Protein AF-A0A960SFZ8-F1 (afdb_monomer)

Sequence (238 aa):
MLISPHLILTLVLLGPGILAGYIFLKKIQQNRVRLTEPLEGGTAIRLPGHSLLEKIEKTHEEVADKILFLIFPTLIHALVFYAFFEERTGNEWTFVFLFGIETGIIALVGFRLWRLLKEIEVFRLGFRGEVFVSQILQPLTLMGYRVFHDLEFGSSKIDHVLMNDSGIFCLETETPEKPKGYRSKSLSEVIYDGSSLQYPWGKDTAPLKHLQRNASALAKYLREQIGESIPIYPILLL

Solvent-accessible surface area (backbone atoms only — not comparable to full-atom values): 13643 Å² total; per-residue (Å²): 133,82,79,54,68,68,58,56,51,49,51,66,50,46,50,59,53,52,49,51,50,49,53,51,51,49,52,54,50,49,69,68,55,62,73,76,62,97,57,86,86,55,88,72,83,50,49,56,29,44,72,36,49,55,50,40,53,53,48,51,51,53,47,50,54,52,54,54,61,51,52,56,58,55,42,54,47,53,51,51,52,50,56,40,66,75,66,68,78,65,61,68,66,60,52,54,50,53,52,51,51,50,52,51,50,51,51,55,51,50,54,50,48,55,50,51,56,51,51,41,52,54,35,51,48,41,27,53,41,35,40,52,50,50,60,69,50,51,67,44,47,82,74,61,34,48,78,42,28,48,44,71,53,96,95,47,70,40,51,31,38,40,36,44,99,92,40,35,34,37,35,39,69,50,60,83,80,77,62,91,86,72,80,72,87,63,81,82,67,68,48,73,78,89,75,38,41,37,44,94,88,46,76,47,46,62,69,63,54,49,41,53,50,46,36,52,50,50,40,51,51,48,25,74,75,71,73,48,89,63,68,65,46,67,42,83,42,116

Foldseek 3Di:
DPDPPVVVLCCLQVVLVVVLVVVVVVVVVVVVPPPPDPDPDDDPQDDQLNVLVVLLVVLVVVLVVLVSVLSNVVSVLVVVVVVCVVVVPDDPVVNVVSVVVNVVVCVVSVVVSVVSVVSSVVSVLQSVQRNVVVVVCVVVVVVAWDKGAQDDDDPDTAGIWIDDPVFIEGEHGDRDDDPPPDDDPDPFDWDDPVQWTDTPVGIDRVQVVSQVVRQVVVQVRCCVVPVDGTDYHGDYHD

Structure (mmCIF, N/CA/C/O backbone):
data_AF-A0A960SFZ8-F1
#
_entry.id   AF-A0A960SFZ8-F1
#
loop_
_atom_site.group_PDB
_atom_site.id
_atom_site.type_symbol
_atom_site.label_atom_id
_atom_site.label_alt_id
_atom_site.label_comp_id
_atom_site.label_asym_id
_atom_site.label_entity_id
_atom_site.label_seq_id
_atom_site.pdbx_PDB_ins_code
_atom_site.Cartn_x
_atom_site.Cartn_y
_atom_site.Cartn_z
_atom_site.occupancy
_atom_site.B_iso_or_equiv
_atom_site.auth_seq_id
_atom_site.auth_comp_id
_atom_site.auth_asym_id
_atom_site.auth_atom_id
_atom_site.pdbx_PDB_model_num
ATOM 1 N N . MET A 1 1 ? 5.814 -12.615 -56.214 1.00 47.66 1 MET A N 1
ATOM 2 C CA . MET A 1 1 ? 6.336 -11.289 -55.820 1.00 47.66 1 MET A CA 1
ATOM 3 C C . MET A 1 1 ? 6.869 -11.405 -54.407 1.00 47.66 1 MET A C 1
ATOM 5 O O . MET A 1 1 ? 6.084 -11.684 -53.512 1.00 47.66 1 MET A O 1
ATOM 9 N N . LEU A 1 2 ? 8.182 -11.277 -54.219 1.00 57.16 2 LEU A N 1
ATOM 10 C CA . LEU A 1 2 ? 8.767 -11.142 -52.883 1.00 57.16 2 LEU A CA 1
ATOM 11 C C . LEU A 1 2 ? 8.387 -9.755 -52.354 1.00 57.16 2 LEU A C 1
ATOM 13 O O . LEU A 1 2 ? 8.562 -8.762 -53.060 1.00 57.16 2 LEU A O 1
ATOM 17 N N . ILE A 1 3 ? 7.792 -9.699 -51.164 1.00 60.88 3 ILE A N 1
ATOM 18 C CA . ILE A 1 3 ? 7.452 -8.435 -50.506 1.00 60.88 3 ILE A CA 1
ATOM 19 C C . ILE A 1 3 ? 8.766 -7.681 -50.272 1.00 60.88 3 ILE A C 1
ATOM 21 O O . ILE A 1 3 ? 9.725 -8.270 -49.777 1.00 60.88 3 ILE A O 1
ATOM 25 N N . SER A 1 4 ? 8.817 -6.402 -50.657 1.00 65.12 4 SER A N 1
ATOM 26 C CA . SER A 1 4 ? 10.009 -5.573 -50.457 1.00 65.12 4 SER A CA 1
ATOM 27 C C . SER A 1 4 ? 10.388 -5.562 -48.966 1.00 65.12 4 SER A C 1
ATOM 29 O O . SER A 1 4 ? 9.514 -5.277 -48.139 1.00 65.12 4 SER A O 1
ATOM 31 N N . PRO A 1 5 ? 11.653 -5.845 -48.606 1.00 60.56 5 PRO A N 1
ATOM 32 C CA . PRO A 1 5 ? 12.147 -5.784 -47.228 1.00 60.56 5 PRO A CA 1
ATOM 33 C C . PRO A 1 5 ? 11.803 -4.460 -46.535 1.00 60.56 5 PRO A C 1
ATOM 35 O O . PRO A 1 5 ? 11.368 -4.449 -45.384 1.00 60.56 5 PRO A O 1
ATOM 38 N N . HIS A 1 6 ? 11.855 -3.355 -47.284 1.00 56.62 6 HIS A N 1
ATOM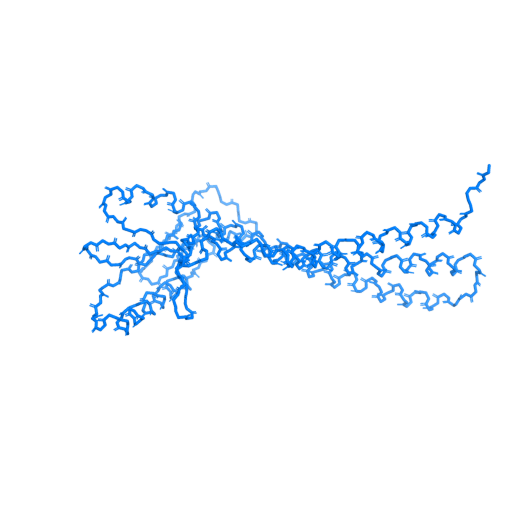 39 C CA . HIS A 1 6 ? 11.469 -2.030 -46.809 1.00 56.62 6 HIS A CA 1
ATOM 40 C C . HIS A 1 6 ? 9.981 -1.945 -46.442 1.00 56.62 6 HIS A C 1
ATOM 42 O O . HIS A 1 6 ? 9.632 -1.295 -45.463 1.00 56.62 6 HIS A O 1
ATOM 48 N N . LEU A 1 7 ? 9.088 -2.630 -47.165 1.00 60.84 7 LEU A N 1
ATOM 49 C CA . LEU A 1 7 ? 7.652 -2.648 -46.861 1.00 60.84 7 LEU A CA 1
ATOM 50 C C . LEU A 1 7 ? 7.365 -3.407 -45.554 1.00 60.84 7 LEU A C 1
ATOM 52 O O . LEU A 1 7 ? 6.557 -2.955 -44.746 1.00 60.84 7 LEU A O 1
ATOM 56 N N . ILE A 1 8 ? 8.062 -4.528 -45.332 1.00 62.50 8 ILE A N 1
ATOM 57 C CA . ILE A 1 8 ? 7.975 -5.321 -44.095 1.00 62.50 8 ILE A CA 1
ATOM 58 C C . ILE A 1 8 ? 8.485 -4.490 -42.916 1.00 62.50 8 ILE A C 1
ATOM 60 O O . ILE A 1 8 ? 7.809 -4.390 -41.895 1.00 62.50 8 ILE A O 1
ATOM 64 N N . LEU A 1 9 ? 9.631 -3.830 -43.084 1.00 57.31 9 LEU A N 1
ATOM 65 C CA . LEU A 1 9 ? 10.220 -2.964 -42.069 1.00 57.31 9 LEU A CA 1
ATOM 66 C C . LEU A 1 9 ? 9.295 -1.787 -41.719 1.00 57.31 9 LEU A C 1
ATOM 68 O O . LEU A 1 9 ? 9.047 -1.514 -40.550 1.00 57.31 9 LEU A O 1
ATOM 72 N N . THR A 1 10 ? 8.703 -1.141 -42.725 1.00 58.28 10 THR A N 1
ATOM 73 C CA . THR A 1 10 ? 7.783 -0.010 -42.526 1.00 58.28 10 THR A CA 1
ATOM 74 C C . THR A 1 10 ? 6.516 -0.434 -41.768 1.00 58.28 10 THR A C 1
ATOM 76 O O . THR A 1 10 ? 6.072 0.275 -40.866 1.00 58.28 10 THR A O 1
ATOM 79 N N . LEU A 1 11 ? 5.959 -1.614 -42.068 1.00 59.72 11 LEU A N 1
ATOM 80 C CA . LEU A 1 11 ? 4.813 -2.191 -41.349 1.00 59.72 11 LEU A CA 1
ATOM 81 C C . LEU A 1 11 ? 5.146 -2.544 -39.891 1.00 59.72 11 LEU A C 1
ATOM 83 O O . LEU A 1 11 ? 4.338 -2.278 -39.000 1.00 59.72 11 LEU A O 1
ATOM 87 N N . VAL A 1 12 ? 6.338 -3.095 -39.642 1.00 61.88 12 VAL A N 1
ATOM 88 C CA . VAL A 1 12 ? 6.819 -3.447 -38.295 1.00 61.88 12 VAL A CA 1
ATOM 89 C C . VAL A 1 12 ? 7.050 -2.202 -37.432 1.00 61.88 12 VAL A C 1
ATOM 91 O O . VAL A 1 12 ? 6.807 -2.247 -36.230 1.00 61.88 12 VAL A O 1
ATOM 94 N N . LEU A 1 13 ? 7.455 -1.079 -38.031 1.00 59.03 13 LEU A N 1
ATOM 95 C CA . LEU A 1 13 ? 7.752 0.167 -37.315 1.00 59.03 13 LEU A CA 1
ATOM 96 C C . LEU A 1 13 ? 6.524 1.058 -37.103 1.00 59.03 13 LEU A C 1
ATOM 98 O O . LEU A 1 13 ? 6.365 1.648 -36.035 1.00 59.03 13 LEU A O 1
ATOM 102 N N . LEU A 1 14 ? 5.635 1.150 -38.097 1.00 59.84 14 LEU A N 1
ATOM 103 C CA . LEU A 1 14 ? 4.428 1.976 -38.005 1.00 59.84 14 LEU A CA 1
ATOM 104 C C . LEU A 1 14 ? 3.318 1.305 -37.195 1.00 59.8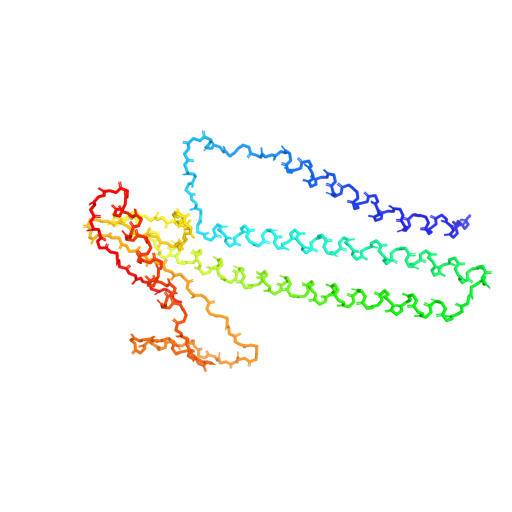4 14 LEU A C 1
ATOM 106 O O . LEU A 1 14 ? 2.589 1.997 -36.488 1.00 59.84 14 LEU A O 1
ATOM 110 N N . GLY A 1 15 ? 3.188 -0.023 -37.261 1.00 66.44 15 GLY A N 1
ATOM 111 C CA . GLY A 1 15 ? 2.113 -0.761 -36.592 1.00 66.44 15 GLY A CA 1
ATOM 112 C C . GLY A 1 15 ? 2.026 -0.483 -35.084 1.00 66.44 15 GLY A C 1
ATOM 113 O O . GLY A 1 15 ? 0.967 -0.068 -34.606 1.00 66.44 15 GLY A O 1
ATOM 114 N N . PRO A 1 16 ? 3.125 -0.624 -34.324 1.00 67.94 16 PRO A N 1
ATOM 115 C CA . PRO A 1 16 ? 3.108 -0.359 -32.890 1.00 67.94 16 PRO A CA 1
ATOM 116 C C . PRO A 1 16 ? 2.967 1.129 -32.556 1.00 67.94 16 PRO A C 1
ATOM 118 O O . PRO A 1 16 ? 2.331 1.452 -31.560 1.00 67.94 16 PRO A O 1
ATOM 121 N N . GLY A 1 17 ? 3.493 2.039 -33.387 1.00 62.50 17 GLY A N 1
ATOM 122 C CA . GLY A 1 17 ? 3.315 3.485 -33.212 1.00 62.50 17 GLY A CA 1
ATOM 123 C C . GLY A 1 17 ? 1.862 3.933 -33.412 1.00 62.50 17 GLY A C 1
ATOM 124 O O . GLY A 1 17 ? 1.344 4.734 -32.635 1.00 62.50 17 GLY A O 1
ATOM 125 N N . ILE A 1 18 ? 1.171 3.359 -34.400 1.00 68.88 18 ILE A N 1
ATOM 126 C CA . ILE A 1 18 ? -0.262 3.578 -34.641 1.00 68.88 18 ILE A CA 1
ATOM 127 C C . ILE A 1 18 ? -1.091 2.977 -33.502 1.00 68.88 18 ILE A C 1
ATOM 129 O O . ILE A 1 18 ? -2.019 3.622 -33.016 1.00 68.88 18 ILE A O 1
ATOM 133 N N . LEU A 1 19 ? -0.742 1.775 -33.031 1.00 73.12 19 LEU A N 1
ATOM 134 C CA . LEU A 1 19 ? -1.417 1.134 -31.902 1.00 73.12 19 LEU A CA 1
ATOM 135 C C . LEU A 1 19 ? -1.226 1.931 -30.603 1.00 73.12 19 LEU A C 1
ATOM 137 O O . LEU A 1 19 ? -2.191 2.169 -29.882 1.00 73.12 19 LEU A O 1
ATOM 141 N N . ALA A 1 20 ? -0.005 2.394 -30.338 1.00 68.88 20 ALA A N 1
ATOM 142 C CA . ALA A 1 20 ? 0.327 3.271 -29.224 1.00 68.88 20 ALA A CA 1
ATOM 143 C C . ALA A 1 20 ? -0.472 4.579 -29.273 1.00 68.88 20 ALA A C 1
ATOM 145 O O . ALA A 1 20 ? -1.092 4.962 -28.282 1.00 68.88 20 ALA A O 1
ATOM 146 N N . GLY A 1 21 ? -0.511 5.226 -30.442 1.00 73.00 21 GLY A N 1
ATOM 147 C CA . GLY A 1 21 ? -1.316 6.422 -30.676 1.00 73.00 21 GLY A CA 1
ATOM 148 C C . GLY A 1 21 ? -2.809 6.168 -30.458 1.00 73.00 21 GLY A C 1
ATOM 149 O O . GLY A 1 21 ? -3.472 6.954 -29.788 1.00 73.00 21 GLY A O 1
ATOM 150 N N . TYR A 1 22 ? -3.337 5.043 -30.941 1.00 77.81 22 TYR A N 1
ATOM 151 C CA . TYR A 1 22 ? -4.732 4.651 -30.736 1.00 77.81 22 TYR A CA 1
ATOM 152 C C . TYR A 1 22 ? -5.065 4.412 -29.256 1.00 77.81 22 TYR A C 1
ATOM 154 O O . TYR A 1 22 ? -6.072 4.928 -28.770 1.00 77.81 22 TYR A O 1
ATOM 162 N N . ILE A 1 23 ? -4.215 3.685 -28.521 1.00 79.06 23 ILE A N 1
ATOM 163 C CA . ILE A 1 23 ? -4.385 3.444 -27.078 1.00 79.06 23 ILE A CA 1
ATOM 164 C C . ILE A 1 23 ? -4.334 4.769 -26.310 1.00 79.06 23 ILE A C 1
ATOM 166 O O . ILE A 1 23 ? -5.190 5.021 -25.463 1.00 79.06 23 ILE A O 1
ATOM 170 N N . PHE A 1 24 ? -3.385 5.647 -26.636 1.00 75.94 24 PHE A N 1
ATOM 171 C CA . PHE A 1 24 ? -3.265 6.963 -26.013 1.00 75.94 24 PHE A CA 1
ATOM 172 C C . PHE A 1 24 ? -4.500 7.842 -26.270 1.00 75.94 24 PHE A C 1
ATOM 174 O O . PHE A 1 24 ? -5.041 8.445 -25.343 1.00 75.94 24 PHE A O 1
ATOM 181 N N . LEU A 1 25 ? -5.009 7.862 -27.506 1.00 77.25 25 LEU A N 1
ATOM 182 C CA . LEU A 1 25 ? -6.246 8.568 -27.853 1.00 77.25 25 LEU A CA 1
ATOM 183 C C . LEU A 1 25 ? -7.461 7.988 -27.116 1.00 77.25 25 LEU A C 1
ATOM 185 O O . LEU A 1 25 ? -8.282 8.753 -26.610 1.00 77.25 25 LEU A O 1
ATOM 189 N N . LYS A 1 26 ? -7.557 6.658 -26.989 1.00 77.12 26 LYS A N 1
ATOM 190 C CA . LYS A 1 26 ? -8.587 5.980 -26.183 1.00 77.12 26 LYS A CA 1
ATOM 191 C C . LYS A 1 26 ? -8.496 6.353 -24.704 1.00 77.12 26 LYS A C 1
ATOM 193 O O . LYS A 1 26 ? -9.535 6.639 -24.119 1.00 77.12 26 LYS A O 1
ATOM 198 N N . LYS A 1 27 ? -7.290 6.422 -24.127 1.00 74.31 27 LYS A N 1
ATOM 199 C CA . LYS A 1 27 ? -7.055 6.860 -22.737 1.00 74.31 27 LYS A CA 1
ATOM 200 C C . LYS A 1 27 ? -7.516 8.305 -22.527 1.00 74.31 27 LYS A C 1
ATOM 202 O O . LYS A 1 27 ? -8.260 8.585 -21.594 1.00 74.31 27 LYS A O 1
ATOM 207 N N . ILE A 1 28 ? -7.167 9.217 -23.441 1.00 73.06 28 ILE A N 1
ATOM 208 C CA . ILE A 1 28 ? -7.664 10.607 -23.414 1.00 73.06 28 ILE A CA 1
ATOM 209 C C . ILE A 1 28 ? -9.191 10.645 -23.512 1.00 73.06 28 ILE A C 1
ATOM 211 O O . ILE A 1 28 ? -9.837 11.410 -22.799 1.00 73.06 28 ILE A O 1
ATOM 215 N N . GLN A 1 29 ? -9.775 9.841 -24.399 1.00 69.25 29 GLN A N 1
ATOM 216 C CA . GLN A 1 29 ? -11.219 9.802 -24.594 1.00 69.25 29 GLN A CA 1
ATOM 217 C C . GLN A 1 29 ? -11.943 9.255 -23.357 1.00 69.25 29 GLN A C 1
ATOM 219 O O . GLN A 1 29 ? -12.935 9.845 -22.944 1.00 69.25 29 GLN A O 1
ATOM 224 N N . GLN A 1 30 ? -11.434 8.191 -22.734 1.00 65.88 30 GLN A N 1
ATOM 225 C CA . GLN A 1 30 ? -11.974 7.636 -21.490 1.00 65.88 30 GLN A CA 1
ATOM 226 C C . GLN A 1 30 ? -11.859 8.629 -20.331 1.00 65.88 30 GLN A C 1
ATOM 228 O O . GLN A 1 30 ? -12.837 8.839 -19.630 1.00 65.88 30 GLN A O 1
ATOM 233 N N . ASN A 1 31 ? -10.739 9.345 -20.204 1.00 62.47 31 ASN A N 1
ATOM 234 C CA . ASN A 1 31 ? -10.594 10.391 -19.186 1.00 62.47 31 ASN A CA 1
ATOM 235 C C . ASN A 1 31 ? -11.533 11.591 -19.406 1.00 62.47 31 ASN A C 1
ATOM 237 O O . ASN A 1 31 ? -11.856 12.303 -18.455 1.00 62.47 31 ASN A O 1
ATOM 241 N N . ARG A 1 32 ? -11.969 11.840 -20.651 1.00 57.03 32 ARG A N 1
ATOM 242 C CA . ARG A 1 32 ? -12.979 12.864 -20.980 1.00 57.03 32 ARG A CA 1
ATOM 243 C C . ARG A 1 32 ? -14.404 12.384 -20.735 1.00 57.03 32 ARG A C 1
ATOM 245 O O . ARG A 1 32 ? -15.247 13.189 -20.355 1.00 57.03 32 ARG A O 1
ATOM 252 N N . VAL A 1 33 ? -14.665 11.092 -20.918 1.00 54.91 33 VAL A N 1
ATOM 253 C CA . VAL A 1 33 ? -15.892 10.439 -20.458 1.00 54.91 33 VAL A CA 1
ATOM 254 C C . VAL A 1 33 ? -15.698 10.107 -18.981 1.00 54.91 33 VAL A C 1
ATOM 256 O O . VAL A 1 33 ? -15.605 8.947 -18.594 1.00 54.91 33 VAL A O 1
ATOM 259 N N . ARG A 1 34 ? -15.622 11.140 -18.131 1.00 52.59 34 ARG A N 1
ATOM 260 C CA . ARG A 1 34 ? -15.939 10.936 -16.718 1.00 52.59 34 ARG A CA 1
ATOM 261 C C . ARG A 1 34 ? -17.358 10.395 -16.709 1.00 52.59 34 ARG A C 1
ATOM 263 O O . ARG A 1 34 ? -18.288 11.127 -17.040 1.00 52.59 34 ARG A O 1
ATOM 270 N N . LEU A 1 35 ? -17.505 9.101 -16.442 1.00 54.66 35 LEU A N 1
ATOM 271 C CA . LEU A 1 35 ? -18.799 8.535 -16.103 1.00 54.66 35 LEU A CA 1
ATOM 272 C C . LEU A 1 35 ? -19.303 9.406 -14.954 1.00 54.66 35 LEU A C 1
ATOM 274 O O . LEU A 1 35 ? -18.655 9.468 -13.914 1.00 54.66 35 LEU A O 1
ATOM 278 N N . THR A 1 36 ? -20.366 10.172 -15.189 1.00 50.75 36 THR A N 1
ATOM 279 C CA . THR A 1 36 ? -21.042 10.907 -14.123 1.00 50.75 36 THR A CA 1
ATOM 280 C C . THR A 1 36 ? -21.445 9.856 -13.111 1.00 50.75 36 THR A C 1
ATOM 282 O O . THR A 1 36 ? -22.231 8.960 -13.446 1.00 50.75 36 THR A O 1
ATOM 285 N N . GLU A 1 37 ? -20.826 9.882 -11.932 1.00 56.00 37 GLU A N 1
ATOM 286 C CA . GLU A 1 37 ? -21.182 8.938 -10.887 1.00 56.00 37 GLU A CA 1
ATOM 287 C C . GLU A 1 37 ? -22.688 9.079 -10.635 1.00 56.00 37 GLU A C 1
ATOM 289 O O . GLU A 1 37 ? -23.179 10.206 -10.559 1.00 56.00 37 GLU A O 1
ATOM 294 N N . PRO A 1 38 ? -23.455 7.979 -10.529 1.00 57.19 38 PRO A N 1
ATOM 295 C CA . PRO A 1 38 ? -24.918 8.045 -10.465 1.00 57.19 38 PRO A CA 1
ATOM 296 C C . PRO A 1 38 ? -25.477 8.890 -9.306 1.00 57.19 38 PRO A C 1
ATOM 298 O O . PRO A 1 38 ? -26.676 9.152 -9.264 1.00 57.19 38 PRO A O 1
ATOM 301 N N . LEU A 1 39 ? -24.625 9.289 -8.356 1.00 56.59 39 LEU A N 1
ATOM 302 C CA . LEU A 1 39 ? -24.947 10.046 -7.154 1.00 56.59 39 LEU A CA 1
ATOM 303 C C . LEU A 1 39 ? -24.134 11.351 -7.093 1.00 56.59 39 LEU A C 1
ATOM 305 O O . LEU A 1 39 ? -23.402 11.600 -6.139 1.00 56.59 39 LEU A O 1
ATOM 309 N N . GLU A 1 40 ? -24.275 12.213 -8.100 1.00 44.72 40 GLU A N 1
ATOM 310 C CA . GLU A 1 40 ? -23.826 13.609 -8.019 1.00 44.72 40 GLU A CA 1
ATOM 311 C C . GLU A 1 40 ? -24.669 14.365 -6.970 1.00 44.72 40 GLU A C 1
ATOM 313 O O . GLU A 1 40 ? -25.691 14.972 -7.278 1.00 44.72 40 GLU A O 1
ATOM 318 N N . GLY A 1 41 ? -24.279 14.284 -5.694 1.00 48.47 41 GLY A N 1
ATOM 319 C CA . GLY A 1 41 ? -24.925 15.046 -4.617 1.00 48.47 41 GLY A CA 1
ATOM 320 C C . GLY A 1 41 ? -24.768 14.486 -3.202 1.00 48.47 41 GLY A C 1
ATOM 321 O O . GLY A 1 41 ? -25.021 15.209 -2.242 1.00 48.47 41 GLY A O 1
ATOM 322 N N . GLY A 1 42 ? -24.322 13.238 -3.051 1.00 50.12 42 GLY A N 1
ATOM 323 C CA . GLY A 1 42 ? -23.952 12.651 -1.760 1.00 50.12 42 GLY A CA 1
ATOM 324 C C . GLY A 1 42 ? -22.536 12.092 -1.821 1.00 50.12 42 GLY A C 1
ATOM 325 O O . GLY A 1 42 ? -22.097 11.655 -2.880 1.00 50.12 42 GLY A O 1
ATOM 326 N N . THR A 1 43 ? -21.808 12.094 -0.703 1.00 56.28 43 THR A N 1
ATOM 327 C CA . THR A 1 43 ? -20.575 11.309 -0.584 1.00 56.28 43 THR A CA 1
ATOM 328 C C . THR A 1 43 ? -20.926 9.848 -0.849 1.00 56.28 43 THR A C 1
ATOM 330 O O . THR A 1 43 ? -21.582 9.209 -0.025 1.00 56.28 43 THR A O 1
ATOM 333 N N . ALA A 1 44 ? -20.554 9.335 -2.025 1.00 58.03 44 ALA A N 1
ATOM 334 C CA . ALA A 1 44 ? -20.743 7.933 -2.356 1.00 58.03 44 ALA A CA 1
ATOM 335 C C . ALA A 1 44 ? -20.136 7.085 -1.230 1.00 58.03 44 ALA A C 1
ATOM 337 O O . ALA A 1 44 ? -19.009 7.332 -0.790 1.00 58.03 44 ALA A O 1
ATOM 338 N N . ILE A 1 45 ? -20.908 6.125 -0.718 1.00 67.94 45 ILE A N 1
ATOM 339 C CA . ILE A 1 45 ? -20.413 5.197 0.298 1.00 67.94 45 ILE A CA 1
ATOM 340 C C . ILE A 1 45 ? -19.261 4.434 -0.345 1.00 67.94 45 ILE A C 1
ATOM 342 O O . ILE A 1 45 ? -19.467 3.687 -1.304 1.00 67.94 45 ILE A O 1
ATOM 346 N N . ARG A 1 46 ? -18.047 4.650 0.162 1.00 84.19 46 ARG A N 1
ATOM 347 C CA . ARG A 1 46 ? -16.871 3.965 -0.356 1.00 84.19 46 ARG A CA 1
ATOM 348 C C . ARG A 1 46 ? -16.945 2.483 -0.046 1.00 84.19 46 ARG A C 1
ATOM 350 O O . ARG A 1 46 ? -17.384 2.058 1.024 1.00 84.19 46 ARG A O 1
ATOM 357 N N . LEU A 1 47 ? -16.506 1.702 -1.020 1.00 89.25 47 LEU A N 1
ATOM 358 C CA . LEU A 1 47 ? -16.360 0.265 -0.876 1.00 89.25 47 LEU A CA 1
ATOM 359 C C . LEU A 1 47 ? -15.129 -0.055 -0.010 1.00 89.25 47 LEU A C 1
ATOM 361 O O . LEU A 1 47 ? -14.177 0.728 0.028 1.00 89.25 47 LEU A O 1
ATOM 365 N N . PRO A 1 48 ? -15.110 -1.212 0.669 1.00 92.38 48 PRO A N 1
ATOM 366 C CA . PRO A 1 48 ? -13.903 -1.693 1.336 1.00 92.38 48 PRO A CA 1
ATOM 367 C C . PRO A 1 48 ? -12.749 -1.822 0.336 1.00 92.38 48 PRO A C 1
ATOM 369 O O . PRO A 1 48 ? -12.939 -2.322 -0.776 1.00 92.38 48 PRO A O 1
ATOM 372 N N . GLY A 1 49 ? -11.557 -1.353 0.712 1.00 91.81 49 GLY A N 1
ATOM 373 C CA . GLY A 1 49 ? -10.392 -1.373 -0.165 1.00 91.81 49 GLY A CA 1
ATOM 374 C C . GLY A 1 49 ? -10.419 -0.368 -1.315 1.00 91.81 49 GLY A C 1
ATOM 375 O O . GLY A 1 49 ? -9.570 -0.485 -2.196 1.00 91.81 49 GLY A O 1
ATOM 376 N N . HIS A 1 50 ? -11.343 0.603 -1.351 1.00 91.50 50 HIS A N 1
ATOM 377 C CA . HIS A 1 50 ? -11.458 1.555 -2.466 1.00 91.50 50 HIS A CA 1
ATOM 378 C C . HIS A 1 50 ? -10.134 2.281 -2.761 1.00 91.50 50 HIS A C 1
ATOM 380 O O . HIS A 1 50 ? -9.636 2.225 -3.883 1.00 91.50 50 HIS A O 1
ATOM 386 N N . SER A 1 51 ? -9.488 2.863 -1.750 1.00 91.62 51 SER A N 1
ATOM 387 C CA . SER A 1 51 ? -8.173 3.502 -1.913 1.00 91.62 51 SER A CA 1
ATOM 388 C C . SER A 1 51 ? -7.051 2.552 -2.370 1.00 91.62 51 SER A C 1
ATOM 390 O O . SER A 1 51 ? -6.116 2.978 -3.053 1.00 91.62 51 SER A O 1
ATOM 392 N N . LEU A 1 52 ? -7.100 1.261 -2.019 1.00 94.00 52 LEU A N 1
ATOM 393 C CA . LEU A 1 52 ? -6.149 0.264 -2.528 1.00 94.00 52 LEU A CA 1
ATOM 394 C C . LEU A 1 52 ? -6.447 -0.110 -3.980 1.00 94.00 52 LEU A C 1
ATOM 396 O O . LEU A 1 52 ? -5.510 -0.304 -4.755 1.00 94.00 52 LEU A O 1
ATOM 400 N N . LEU A 1 53 ? -7.722 -0.168 -4.363 1.00 92.94 53 LEU A N 1
ATOM 401 C CA . LEU A 1 53 ? -8.138 -0.383 -5.744 1.00 92.94 53 LEU A CA 1
ATOM 402 C C . LEU A 1 53 ? -7.667 0.766 -6.643 1.00 92.94 53 LEU A C 1
ATOM 404 O O . LEU A 1 53 ? -7.021 0.501 -7.654 1.00 92.94 53 LEU A O 1
ATOM 408 N N . GLU A 1 54 ? -7.865 2.020 -6.226 1.00 90.94 54 GLU A N 1
ATOM 409 C CA . GLU A 1 54 ? -7.350 3.196 -6.945 1.00 90.94 54 GLU A CA 1
ATOM 410 C C . GLU A 1 54 ? -5.825 3.139 -7.120 1.00 90.94 54 GLU A C 1
ATOM 412 O O . GLU A 1 54 ? -5.298 3.425 -8.198 1.00 90.94 54 GLU A O 1
ATOM 417 N N . LYS A 1 55 ? -5.089 2.732 -6.075 1.00 94.06 55 LYS A N 1
ATOM 418 C CA . LYS A 1 55 ? -3.634 2.536 -6.169 1.00 94.06 55 LYS A CA 1
ATOM 419 C C . LYS A 1 55 ? -3.282 1.451 -7.183 1.00 94.06 55 LYS A C 1
ATOM 421 O O . LYS A 1 55 ? -2.392 1.672 -7.995 1.00 94.06 55 LYS A O 1
ATOM 426 N N . ILE A 1 56 ? -3.976 0.311 -7.171 1.00 93.56 56 ILE A N 1
ATOM 427 C CA . ILE A 1 56 ? -3.765 -0.775 -8.139 1.00 93.56 56 ILE A CA 1
ATOM 428 C C . ILE A 1 56 ? -3.991 -0.271 -9.566 1.00 93.56 56 ILE A C 1
ATOM 430 O O . ILE A 1 56 ? -3.147 -0.508 -10.427 1.00 93.56 56 ILE A O 1
ATOM 434 N N . GLU A 1 57 ? -5.102 0.418 -9.820 1.00 91.69 57 GLU A N 1
ATOM 435 C CA . GLU A 1 57 ? -5.443 0.961 -11.139 1.00 91.69 57 GLU A CA 1
ATOM 436 C C . GLU A 1 57 ? -4.390 1.957 -11.622 1.00 91.69 57 GLU A C 1
ATOM 438 O O . GLU A 1 57 ? -3.842 1.798 -12.715 1.00 91.69 57 GLU A O 1
ATOM 443 N N . LYS A 1 58 ? -4.006 2.908 -10.767 1.00 90.75 58 LYS A N 1
ATOM 444 C CA . LYS A 1 58 ? -2.946 3.869 -11.076 1.00 90.75 58 LYS A CA 1
ATOM 445 C C . LYS A 1 58 ? -1.610 3.181 -11.360 1.00 90.75 58 LYS A C 1
ATOM 447 O O . LYS A 1 58 ? -0.921 3.549 -12.309 1.00 90.75 58 LYS A O 1
ATOM 452 N N . THR A 1 59 ? -1.236 2.163 -10.586 1.00 92.19 59 THR A N 1
ATOM 453 C CA . THR A 1 59 ? 0.001 1.415 -10.841 1.00 92.19 59 THR A CA 1
ATOM 454 C C . THR A 1 59 ? -0.079 0.612 -12.144 1.00 92.19 59 THR A C 1
ATOM 456 O O . THR A 1 59 ? 0.919 0.534 -12.859 1.00 92.19 59 THR A O 1
ATOM 459 N N . HIS A 1 60 ? -1.241 0.060 -12.518 1.00 90.50 60 HIS A N 1
ATOM 460 C CA . HIS A 1 60 ? -1.429 -0.570 -13.837 1.00 90.50 60 HIS A CA 1
ATOM 461 C C . HIS A 1 60 ? -1.265 0.428 -14.979 1.00 90.50 60 HIS A C 1
ATOM 463 O O . HIS A 1 60 ? -0.629 0.099 -15.981 1.00 90.50 60 HIS A O 1
ATOM 469 N N . GLU A 1 61 ? -1.786 1.645 -14.829 1.00 89.25 61 GLU A N 1
ATOM 470 C CA . GLU A 1 61 ? -1.552 2.707 -15.806 1.00 89.25 61 GLU A CA 1
ATOM 471 C C . GLU A 1 61 ? -0.064 3.037 -15.939 1.00 89.25 61 GLU A C 1
ATOM 473 O O . GLU A 1 61 ? 0.449 3.115 -17.055 1.00 89.25 61 GLU A O 1
ATOM 478 N N . GLU A 1 62 ? 0.651 3.169 -14.819 1.00 90.62 62 GLU A N 1
ATOM 479 C CA . GLU A 1 62 ? 2.095 3.414 -14.835 1.00 90.62 62 GLU A CA 1
ATOM 480 C C . GLU A 1 62 ? 2.866 2.261 -15.496 1.00 90.62 62 GLU A C 1
ATOM 482 O O . GLU A 1 62 ? 3.806 2.504 -16.256 1.00 90.62 62 GLU A O 1
ATOM 487 N N . VAL A 1 63 ? 2.464 1.007 -15.260 1.00 89.12 63 VAL A N 1
ATOM 488 C CA . VAL A 1 63 ? 3.028 -0.171 -15.938 1.00 89.12 63 VAL A CA 1
ATOM 489 C C . VAL A 1 63 ? 2.793 -0.093 -17.446 1.00 89.12 63 VAL A C 1
ATOM 491 O O . VAL A 1 63 ? 3.741 -0.270 -18.215 1.00 89.12 63 VAL A O 1
ATOM 494 N N . ALA A 1 64 ? 1.568 0.208 -17.879 1.00 86.56 64 ALA A N 1
ATOM 495 C CA . ALA A 1 64 ? 1.231 0.343 -19.293 1.00 86.56 64 ALA A CA 1
ATOM 496 C C . ALA A 1 64 ? 2.055 1.452 -19.965 1.00 86.56 64 ALA A C 1
ATOM 498 O O . ALA A 1 64 ? 2.640 1.223 -21.025 1.00 86.56 64 ALA A O 1
ATOM 499 N N . ASP A 1 65 ? 2.187 2.611 -19.316 1.00 84.62 65 ASP A N 1
ATOM 500 C CA . ASP A 1 65 ? 2.978 3.737 -19.817 1.00 84.62 65 ASP A CA 1
ATOM 501 C C . ASP A 1 65 ? 4.468 3.364 -19.957 1.00 84.62 65 ASP A C 1
ATOM 503 O O . ASP A 1 65 ? 5.131 3.755 -20.920 1.00 84.62 65 ASP A O 1
ATOM 507 N N . LYS A 1 66 ? 5.019 2.566 -19.030 1.00 85.06 66 LYS A N 1
ATOM 508 C CA . LYS A 1 66 ? 6.411 2.084 -19.104 1.00 85.06 66 LYS A CA 1
ATOM 509 C C . LYS A 1 66 ? 6.616 1.015 -20.180 1.00 85.06 66 LYS A C 1
ATOM 511 O O . LYS A 1 66 ? 7.650 1.042 -20.843 1.00 85.06 66 LYS A O 1
ATOM 516 N N . ILE A 1 67 ? 5.657 0.109 -20.385 1.00 84.50 67 ILE A N 1
ATOM 517 C CA . ILE A 1 67 ? 5.692 -0.856 -21.498 1.00 84.50 67 ILE A CA 1
ATOM 518 C C . ILE A 1 67 ? 5.658 -0.105 -22.830 1.00 84.50 67 ILE A C 1
ATOM 520 O O . ILE A 1 67 ? 6.470 -0.374 -23.711 1.00 84.50 67 ILE A O 1
ATOM 524 N N . LEU A 1 68 ? 4.773 0.885 -22.953 1.00 82.44 68 LEU A N 1
ATOM 525 C CA . LEU A 1 68 ? 4.683 1.724 -24.140 1.00 82.44 68 LEU A CA 1
ATOM 526 C C . LEU A 1 68 ? 6.001 2.454 -24.418 1.00 82.44 68 LEU A C 1
ATOM 528 O O . LEU A 1 68 ? 6.482 2.457 -25.550 1.00 82.44 68 LEU A O 1
ATOM 532 N N . PHE A 1 69 ? 6.617 3.010 -23.372 1.00 83.25 69 PHE A N 1
ATOM 533 C CA . PHE A 1 69 ? 7.922 3.661 -23.456 1.00 83.25 69 PHE A CA 1
ATOM 534 C C . PHE A 1 69 ? 9.039 2.719 -23.929 1.00 83.25 69 PHE A C 1
ATOM 536 O O . PHE A 1 69 ? 9.973 3.191 -24.563 1.00 83.25 69 PHE A O 1
ATOM 543 N N . LEU A 1 70 ? 8.959 1.411 -23.659 1.00 80.81 70 LEU A N 1
ATOM 544 C CA . LEU A 1 70 ? 9.940 0.430 -24.142 1.00 80.81 70 LEU A CA 1
ATOM 545 C C . LEU A 1 70 ? 9.746 0.054 -25.614 1.00 80.81 70 LEU A C 1
ATOM 547 O O . LEU A 1 70 ? 10.724 -0.213 -26.301 1.00 80.81 70 LEU A O 1
ATOM 551 N N . ILE A 1 71 ? 8.510 0.058 -26.116 1.00 79.25 71 ILE A N 1
ATOM 552 C CA . ILE A 1 71 ? 8.216 -0.347 -27.498 1.00 79.25 71 ILE A CA 1
ATOM 553 C C . ILE A 1 71 ? 8.869 0.610 -28.510 1.00 79.25 71 ILE A C 1
ATOM 555 O O . ILE A 1 71 ? 9.449 0.159 -29.496 1.00 79.25 71 ILE A O 1
ATOM 559 N N . PHE A 1 72 ? 8.813 1.925 -28.274 1.00 74.44 72 PHE A N 1
ATOM 560 C CA . PHE A 1 72 ? 9.311 2.918 -29.236 1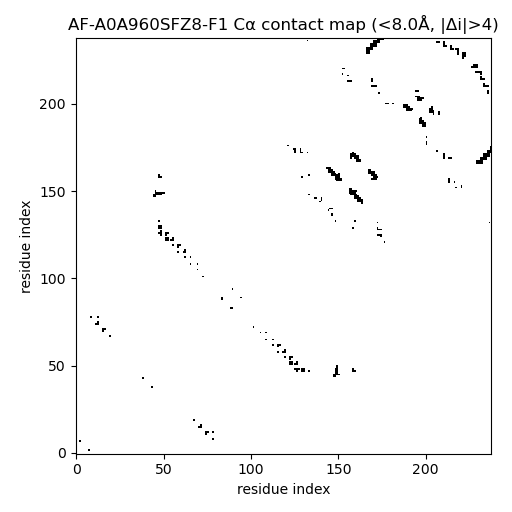.00 74.44 72 PHE A CA 1
ATOM 561 C C . PHE A 1 72 ? 10.833 2.855 -29.484 1.00 74.44 72 PHE A C 1
ATOM 563 O O . PHE A 1 72 ? 11.221 2.771 -30.651 1.00 74.44 72 PHE A O 1
ATOM 570 N N . PRO A 1 73 ? 11.709 2.863 -28.456 1.00 72.50 73 PRO A N 1
ATOM 571 C CA . PRO A 1 73 ? 13.153 2.746 -28.648 1.00 72.50 73 PRO A CA 1
ATOM 572 C C . PRO A 1 73 ? 13.552 1.447 -29.338 1.00 72.50 73 PRO A C 1
ATOM 574 O O . PRO A 1 73 ? 14.363 1.494 -30.254 1.00 72.50 73 PRO A O 1
ATOM 577 N N . THR A 1 74 ? 12.925 0.321 -28.980 1.00 73.56 74 THR A N 1
ATOM 578 C CA . T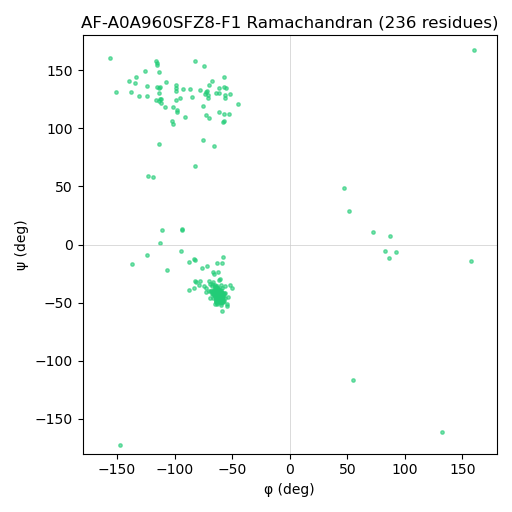HR A 1 74 ? 13.250 -0.985 -29.572 1.00 73.56 74 THR A CA 1
ATOM 579 C C . THR A 1 74 ? 12.918 -1.044 -31.059 1.00 73.56 74 THR A C 1
ATOM 581 O O . THR A 1 74 ? 13.666 -1.620 -31.847 1.00 73.56 74 THR A O 1
ATOM 584 N N . LEU A 1 75 ? 11.832 -0.396 -31.482 1.00 75.88 75 LEU A N 1
ATOM 585 C CA . LEU A 1 75 ? 11.495 -0.279 -32.900 1.00 75.88 75 LEU A CA 1
ATOM 586 C C . LEU A 1 75 ? 12.472 0.630 -33.641 1.00 75.88 75 LEU A C 1
ATOM 588 O O . LEU A 1 75 ? 12.974 0.255 -34.698 1.00 75.88 75 LEU A O 1
ATOM 592 N N . ILE A 1 76 ? 12.795 1.795 -33.076 1.00 72.44 76 ILE A N 1
ATOM 593 C CA . ILE A 1 76 ? 13.801 2.694 -33.657 1.00 72.44 76 ILE A CA 1
ATOM 594 C C . ILE A 1 76 ? 15.149 1.977 -33.772 1.00 72.44 76 ILE A C 1
ATOM 596 O O . ILE A 1 76 ? 15.806 2.083 -34.805 1.00 72.44 76 ILE A O 1
ATOM 600 N N . HIS A 1 77 ? 15.542 1.200 -32.765 1.00 72.81 77 HIS A N 1
ATOM 601 C CA . HIS A 1 77 ? 16.773 0.428 -32.814 1.00 72.81 77 HIS A CA 1
ATOM 602 C C . HIS A 1 77 ? 16.736 -0.631 -33.916 1.00 72.81 77 HIS A C 1
ATOM 604 O O . HIS A 1 77 ? 17.693 -0.742 -34.674 1.00 72.81 77 HIS A O 1
ATOM 610 N N . ALA A 1 78 ? 15.632 -1.368 -34.067 1.00 74.56 78 ALA A N 1
ATOM 611 C CA . ALA A 1 78 ? 15.478 -2.339 -35.149 1.00 74.56 78 ALA A CA 1
ATOM 612 C C . ALA A 1 78 ? 15.595 -1.686 -36.543 1.00 74.56 78 ALA A C 1
ATOM 614 O O . ALA A 1 78 ? 16.228 -2.252 -37.434 1.00 74.56 78 ALA A O 1
ATOM 615 N N . LEU A 1 79 ? 15.046 -0.477 -36.721 1.00 74.81 79 LEU A N 1
ATOM 616 C CA . LEU A 1 79 ? 15.200 0.314 -37.949 1.00 74.81 79 LEU A CA 1
ATOM 617 C C . LEU A 1 79 ? 16.658 0.721 -38.187 1.00 74.81 79 LEU A C 1
ATOM 619 O O . LEU A 1 79 ? 17.174 0.540 -39.288 1.00 74.81 79 LEU A O 1
ATOM 623 N N . VAL A 1 80 ? 17.318 1.271 -37.164 1.00 73.12 80 VAL A N 1
ATOM 624 C CA . VAL A 1 80 ? 18.721 1.701 -37.252 1.00 73.12 80 VAL A CA 1
ATOM 625 C C . VAL A 1 80 ? 19.626 0.505 -37.543 1.00 73.12 80 VAL A C 1
ATOM 627 O O . VAL A 1 80 ? 20.489 0.602 -38.409 1.00 73.12 80 VAL A O 1
ATOM 630 N N . PHE A 1 81 ? 19.394 -0.634 -36.888 1.00 74.00 81 PHE A N 1
ATOM 631 C CA . PHE A 1 81 ? 20.112 -1.886 -37.125 1.00 74.00 81 PHE A CA 1
ATOM 632 C C . PHE A 1 81 ? 19.985 -2.341 -38.582 1.00 74.00 81 PHE A C 1
ATOM 634 O O . PHE A 1 81 ? 20.987 -2.644 -39.228 1.00 74.00 81 PHE A O 1
ATOM 641 N N . TYR A 1 82 ? 18.758 -2.351 -39.108 1.00 74.44 82 TYR A N 1
ATOM 642 C CA . TYR A 1 82 ? 18.489 -2.723 -40.493 1.00 74.44 82 TYR A CA 1
ATOM 643 C C . TYR A 1 82 ? 19.226 -1.807 -41.483 1.00 74.44 82 TYR A C 1
ATOM 645 O O . TYR A 1 82 ? 19.955 -2.300 -42.343 1.00 74.44 82 TYR A O 1
ATOM 653 N N . ALA A 1 83 ? 19.104 -0.484 -41.318 1.00 73.06 83 ALA A N 1
ATOM 654 C CA . ALA A 1 83 ? 19.762 0.492 -42.189 1.00 73.06 83 ALA A CA 1
ATOM 655 C C . ALA A 1 83 ? 21.297 0.365 -42.151 1.00 73.06 83 ALA A C 1
ATOM 657 O O . ALA A 1 83 ? 21.961 0.428 -43.183 1.00 73.06 83 ALA A O 1
ATOM 658 N N . PHE A 1 84 ? 21.863 0.124 -40.966 1.00 71.38 84 PHE A N 1
ATOM 659 C CA . PHE A 1 84 ? 23.307 0.018 -40.762 1.00 71.38 84 PHE A CA 1
ATOM 660 C C . PHE A 1 84 ? 23.921 -1.212 -41.450 1.00 71.38 84 PHE A C 1
ATOM 662 O O . PHE A 1 84 ? 24.993 -1.117 -42.052 1.00 71.38 84 PHE A O 1
ATOM 669 N N . PHE A 1 85 ? 23.252 -2.369 -41.377 1.00 69.88 85 PHE A N 1
ATOM 670 C CA . PHE A 1 85 ? 23.752 -3.621 -41.955 1.00 69.88 85 PHE A CA 1
ATOM 671 C C . PHE A 1 85 ? 23.470 -3.766 -43.453 1.00 69.88 85 PHE A C 1
ATOM 673 O O . PHE A 1 85 ? 24.283 -4.377 -44.151 1.00 69.88 85 PHE A O 1
ATOM 680 N N . GLU A 1 86 ? 22.362 -3.214 -43.959 1.00 73.44 86 GLU A N 1
ATOM 681 C CA . GLU A 1 86 ? 22.049 -3.271 -45.391 1.00 73.44 86 GLU A CA 1
ATOM 682 C C . GLU A 1 86 ? 22.949 -2.332 -46.207 1.00 73.44 86 GLU A C 1
ATOM 684 O O . GLU A 1 86 ? 23.468 -2.733 -47.248 1.00 73.44 86 GLU A O 1
ATOM 689 N N . GLU A 1 87 ? 23.219 -1.121 -45.710 1.00 68.31 87 GLU A N 1
ATOM 690 C CA . GLU A 1 87 ? 24.050 -0.153 -46.434 1.00 68.31 87 GLU A CA 1
ATOM 691 C C . GLU A 1 87 ? 25.559 -0.302 -46.158 1.00 68.31 87 GLU A C 1
ATOM 693 O O . GLU A 1 87 ? 26.372 0.216 -46.922 1.00 68.31 87 GLU A O 1
ATOM 698 N N . ARG A 1 88 ? 25.969 -1.031 -45.104 1.00 66.88 88 ARG A N 1
ATOM 699 C CA . ARG A 1 88 ? 27.378 -1.161 -44.650 1.00 66.88 88 ARG A CA 1
ATOM 700 C C . ARG A 1 88 ? 28.094 0.189 -44.452 1.00 66.88 88 ARG A C 1
ATOM 702 O O . ARG A 1 88 ? 29.308 0.288 -44.622 1.00 66.88 88 ARG A O 1
ATOM 709 N N . THR A 1 89 ? 27.357 1.240 -44.110 1.00 62.50 89 THR A N 1
ATOM 710 C CA . THR A 1 89 ? 27.846 2.631 -44.124 1.00 62.50 89 THR A CA 1
ATOM 711 C C . THR A 1 89 ? 28.382 3.135 -42.782 1.00 62.50 89 THR A C 1
ATOM 713 O O . THR A 1 89 ? 28.911 4.245 -42.725 1.00 62.50 89 THR A O 1
ATOM 716 N N . GLY A 1 90 ? 28.270 2.368 -41.694 1.00 64.62 90 GLY A N 1
ATOM 717 C CA . GLY A 1 90 ? 28.521 2.883 -40.346 1.00 64.62 90 GLY A CA 1
ATOM 718 C C . GLY A 1 90 ? 29.718 2.286 -39.593 1.00 64.62 90 GLY A C 1
ATOM 719 O O . GLY A 1 90 ? 30.154 1.166 -39.838 1.00 64.62 90 GLY A O 1
ATOM 720 N N . ASN A 1 91 ? 30.235 3.052 -38.623 1.00 77.94 91 ASN A N 1
ATOM 721 C CA . ASN A 1 91 ? 31.316 2.647 -37.715 1.00 77.94 91 ASN A CA 1
ATOM 722 C C . ASN A 1 91 ? 30.810 1.668 -36.640 1.00 77.94 91 ASN A C 1
ATOM 724 O O . ASN A 1 91 ? 29.956 2.029 -35.826 1.00 77.94 91 ASN A O 1
ATOM 728 N N . GLU A 1 92 ? 31.365 0.455 -36.602 1.00 77.44 92 GLU A N 1
ATOM 729 C CA . GLU A 1 92 ? 30.991 -0.619 -35.666 1.00 77.44 92 GLU A CA 1
ATOM 730 C C . GLU A 1 92 ? 31.002 -0.175 -34.192 1.00 77.44 92 GLU A C 1
ATOM 732 O O . GLU A 1 92 ? 30.136 -0.568 -33.411 1.00 77.44 92 GLU A O 1
ATOM 737 N N . TRP A 1 93 ? 31.918 0.716 -33.802 1.00 79.94 93 TRP A N 1
ATOM 738 C CA . TRP A 1 93 ? 31.987 1.231 -32.431 1.00 79.94 93 TRP A CA 1
ATOM 739 C C . TRP A 1 93 ? 30.812 2.137 -32.069 1.00 79.94 93 TRP A C 1
ATOM 741 O O . TRP A 1 93 ? 30.348 2.121 -30.929 1.00 79.94 93 TRP A O 1
ATOM 751 N N . THR A 1 94 ? 30.296 2.903 -33.032 1.00 76.69 94 THR A N 1
ATOM 752 C CA . THR A 1 94 ? 29.080 3.703 -32.840 1.00 76.69 94 THR A CA 1
ATOM 753 C C . THR A 1 94 ? 27.884 2.792 -32.589 1.00 76.69 94 THR A C 1
ATOM 755 O O . THR A 1 94 ? 27.077 3.073 -31.705 1.00 76.69 94 THR A O 1
ATOM 758 N N . PHE A 1 95 ? 27.803 1.670 -33.306 1.00 73.38 95 PHE A N 1
ATOM 759 C CA . PHE A 1 95 ? 26.757 0.674 -33.101 1.00 73.38 95 PHE A CA 1
ATOM 760 C C . PHE A 1 95 ? 26.831 0.045 -31.701 1.00 73.38 95 PHE A C 1
ATOM 762 O O . PHE A 1 95 ? 25.843 0.069 -30.966 1.00 73.38 95 PHE A O 1
ATOM 769 N N . VAL A 1 96 ? 28.011 -0.436 -31.291 1.00 79.44 96 VAL A N 1
ATOM 770 C CA . VAL A 1 96 ? 28.226 -1.018 -29.952 1.00 79.44 96 VAL A CA 1
ATOM 771 C C . VAL A 1 96 ? 27.858 -0.025 -28.846 1.00 79.44 96 VAL A C 1
ATOM 773 O O . VAL A 1 96 ? 27.206 -0.396 -27.870 1.00 79.44 96 VAL A O 1
ATOM 776 N N . PHE A 1 97 ? 28.229 1.248 -29.004 1.00 80.81 97 PHE A N 1
ATOM 777 C CA . PHE A 1 97 ? 27.908 2.294 -28.036 1.00 80.81 97 PHE A CA 1
ATOM 778 C C . PHE A 1 97 ? 26.394 2.538 -27.909 1.00 80.81 97 PHE A C 1
ATOM 780 O O . PHE A 1 97 ? 25.867 2.546 -26.795 1.00 80.81 97 PHE A O 1
ATOM 787 N N . LEU A 1 98 ? 25.678 2.688 -29.030 1.00 76.88 98 LEU A N 1
ATOM 788 C CA . LEU A 1 98 ? 24.225 2.903 -29.030 1.00 76.88 98 LEU A CA 1
ATOM 789 C C . LEU A 1 98 ? 23.459 1.686 -28.493 1.00 76.88 98 LEU A C 1
ATOM 791 O O . LEU A 1 98 ? 22.521 1.850 -27.712 1.00 76.88 98 LEU A O 1
ATOM 795 N N . PHE A 1 99 ? 23.894 0.474 -28.846 1.00 76.50 99 PHE A N 1
ATOM 796 C CA . PHE A 1 99 ? 23.343 -0.770 -28.307 1.00 76.50 99 PHE A CA 1
ATOM 797 C C . PHE A 1 99 ? 23.549 -0.885 -26.791 1.00 76.50 99 PHE A C 1
ATOM 799 O O . PHE A 1 99 ? 22.634 -1.271 -26.060 1.00 76.50 99 PHE A O 1
ATOM 806 N N . GLY A 1 100 ? 24.728 -0.497 -26.295 1.00 80.75 100 GLY A N 1
ATOM 807 C CA . GLY A 1 100 ? 25.013 -0.443 -24.862 1.00 80.75 100 GLY A CA 1
ATOM 808 C C . GLY A 1 100 ? 24.092 0.525 -24.114 1.00 80.75 100 GLY A C 1
ATOM 809 O O . GLY A 1 100 ? 23.547 0.166 -23.068 1.00 80.75 100 GLY A O 1
ATOM 810 N N . ILE A 1 101 ? 23.864 1.726 -24.663 1.00 84.69 101 ILE A N 1
ATOM 811 C CA . ILE A 1 101 ? 22.932 2.711 -24.089 1.00 84.69 101 ILE A CA 1
ATOM 812 C C . ILE A 1 101 ? 21.512 2.151 -24.036 1.00 84.69 101 ILE A C 1
ATOM 814 O O . ILE A 1 101 ? 20.872 2.214 -22.986 1.00 84.69 101 ILE A O 1
ATOM 818 N N . GLU A 1 102 ? 21.014 1.596 -25.140 1.00 80.94 102 GLU A N 1
ATOM 819 C CA . GLU A 1 102 ? 19.657 1.053 -25.191 1.00 80.94 102 GLU A CA 1
ATOM 820 C C . GLU A 1 102 ? 19.482 -0.105 -24.205 1.00 80.94 102 GLU A C 1
ATOM 822 O O . GLU A 1 102 ? 18.537 -0.102 -23.418 1.00 80.94 102 GLU A O 1
ATOM 827 N N . THR A 1 103 ? 20.430 -1.045 -24.174 1.00 79.75 103 THR A N 1
ATOM 828 C CA . THR A 1 103 ? 20.426 -2.151 -23.209 1.00 79.75 103 THR A CA 1
ATOM 829 C C . THR A 1 103 ? 20.386 -1.622 -21.772 1.00 79.75 103 THR A C 1
ATOM 831 O O . THR A 1 103 ? 19.622 -2.125 -20.947 1.00 79.75 103 THR A O 1
ATOM 834 N N . GLY A 1 104 ? 21.147 -0.564 -21.471 1.00 86.69 104 GLY A N 1
ATOM 835 C CA . GLY A 1 104 ? 21.112 0.114 -20.174 1.00 86.69 104 GLY A CA 1
ATOM 836 C C . GLY A 1 104 ? 19.746 0.729 -19.846 1.00 86.69 104 GLY A C 1
ATOM 837 O O . GLY A 1 104 ? 19.253 0.574 -18.726 1.00 86.69 104 GLY A O 1
ATOM 838 N N . ILE A 1 105 ? 19.097 1.381 -20.817 1.00 86.38 105 ILE A N 1
ATOM 839 C CA . ILE A 1 105 ? 17.745 1.945 -20.664 1.00 86.38 105 ILE A CA 1
ATOM 840 C C . ILE A 1 105 ? 16.719 0.830 -20.433 1.00 86.38 105 ILE A C 1
ATOM 842 O O . ILE A 1 105 ? 15.925 0.924 -19.494 1.00 86.38 105 ILE A O 1
ATOM 846 N N . ILE A 1 106 ? 16.756 -0.238 -21.235 1.00 83.44 106 ILE A N 1
ATOM 847 C CA . ILE A 1 106 ? 15.864 -1.398 -21.104 1.00 83.44 106 ILE A CA 1
ATOM 848 C C . ILE A 1 106 ? 16.032 -2.035 -19.725 1.00 83.44 106 ILE A C 1
ATOM 850 O O . ILE A 1 106 ? 15.037 -2.287 -19.049 1.00 83.44 106 ILE A O 1
ATOM 854 N N . ALA A 1 107 ? 17.268 -2.239 -19.263 1.00 88.38 107 ALA A N 1
ATOM 855 C CA . ALA A 1 107 ? 17.537 -2.795 -17.940 1.00 88.38 107 ALA A CA 1
ATOM 856 C C . ALA A 1 107 ? 16.991 -1.896 -16.815 1.00 88.38 107 ALA A C 1
ATOM 858 O O . ALA A 1 107 ? 16.336 -2.385 -15.891 1.00 88.38 107 ALA A O 1
ATOM 859 N N . LEU A 1 108 ? 17.199 -0.577 -16.903 1.00 93.12 108 LEU A N 1
ATOM 860 C CA . LEU A 1 108 ? 16.707 0.385 -15.913 1.00 93.12 108 LEU A CA 1
ATOM 861 C C . LEU A 1 108 ? 15.173 0.423 -15.853 1.00 93.12 108 LEU A C 1
ATOM 863 O O . LEU A 1 108 ? 14.586 0.404 -14.767 1.00 93.12 108 LEU A O 1
ATOM 867 N N . VAL A 1 109 ? 14.511 0.495 -17.010 1.00 88.50 109 VAL A N 1
ATOM 868 C CA . VAL A 1 109 ? 13.044 0.522 -17.090 1.00 88.50 109 VAL A CA 1
ATOM 869 C C . VAL A 1 109 ? 12.461 -0.834 -16.699 1.00 88.50 109 VAL A C 1
ATOM 871 O O . VAL A 1 109 ? 11.490 -0.869 -15.947 1.00 88.50 109 VAL A O 1
ATOM 874 N N . GLY A 1 110 ? 13.085 -1.938 -17.110 1.00 88.19 110 GLY A N 1
ATOM 875 C CA . GLY A 1 110 ? 12.723 -3.296 -16.707 1.00 88.19 110 GLY A CA 1
ATOM 876 C C . GLY A 1 110 ? 12.794 -3.495 -15.191 1.00 88.19 110 GLY A C 1
ATOM 877 O O . GLY A 1 110 ? 11.863 -4.033 -14.594 1.00 88.19 110 GLY A O 1
ATOM 878 N N . PHE A 1 111 ? 13.837 -2.976 -14.534 1.00 93.81 111 PHE A N 1
ATOM 879 C CA . PHE A 1 111 ? 13.929 -2.987 -13.072 1.00 93.81 111 PHE A CA 1
ATOM 880 C C . PHE A 1 111 ? 12.801 -2.180 -12.412 1.00 93.81 111 PHE A C 1
ATOM 882 O O . PHE A 1 111 ? 12.216 -2.630 -11.425 1.00 93.81 111 PHE A O 1
ATOM 889 N N . ARG A 1 112 ? 12.451 -1.006 -12.959 1.00 94.19 112 ARG A N 1
ATOM 890 C CA . ARG A 1 112 ? 11.303 -0.227 -12.463 1.00 94.19 112 ARG A CA 1
ATOM 891 C C . ARG A 1 112 ? 9.974 -0.954 -12.667 1.00 94.19 112 ARG A C 1
ATOM 893 O O . ARG A 1 112 ? 9.184 -0.999 -11.733 1.00 94.19 112 ARG A O 1
ATOM 900 N N . LEU A 1 113 ? 9.751 -1.559 -13.833 1.00 91.44 113 LEU A N 1
ATOM 901 C CA . LEU A 1 113 ? 8.565 -2.372 -14.118 1.00 91.44 113 LEU A CA 1
ATOM 902 C C . LEU A 1 113 ? 8.414 -3.512 -13.111 1.00 91.44 113 LEU A C 1
ATOM 904 O O . LEU A 1 113 ? 7.343 -3.698 -12.544 1.00 91.44 113 LEU A O 1
ATOM 908 N N . TRP A 1 114 ? 9.501 -4.229 -12.824 1.00 94.19 114 TRP A N 1
ATOM 909 C CA . TRP A 1 114 ? 9.496 -5.288 -11.818 1.00 94.19 114 TRP A CA 1
ATOM 910 C C . TRP A 1 114 ? 9.099 -4.787 -10.421 1.00 94.19 114 TRP A C 1
ATOM 912 O O . TRP A 1 114 ? 8.387 -5.486 -9.700 1.00 94.19 114 TRP A O 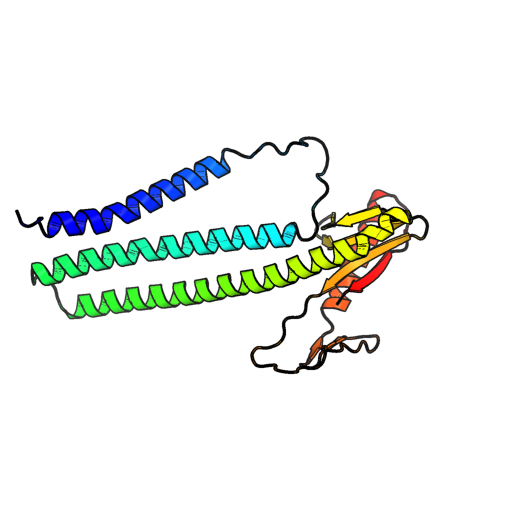1
ATOM 922 N N . ARG A 1 115 ? 9.520 -3.574 -10.034 1.00 96.25 115 ARG A N 1
ATOM 923 C CA . ARG A 1 115 ? 9.099 -2.954 -8.767 1.00 96.25 115 ARG A CA 1
ATOM 924 C C . ARG A 1 115 ? 7.609 -2.611 -8.754 1.00 96.25 115 ARG A C 1
ATOM 926 O O . ARG A 1 115 ? 6.944 -2.973 -7.793 1.00 96.25 115 ARG A O 1
ATOM 933 N N . LEU A 1 116 ? 7.086 -2.004 -9.820 1.00 93.44 116 LEU A N 1
ATOM 934 C CA . LEU A 1 116 ? 5.657 -1.673 -9.932 1.00 93.44 116 LEU A CA 1
ATOM 935 C C . LEU A 1 116 ? 4.774 -2.928 -9.870 1.00 93.44 116 LEU A C 1
ATOM 937 O O . LEU A 1 116 ? 3.756 -2.948 -9.185 1.00 93.44 116 LEU A O 1
ATOM 941 N N . LEU A 1 117 ? 5.191 -4.014 -10.529 1.00 93.06 117 LEU A N 1
ATOM 942 C CA . LEU A 1 117 ? 4.470 -5.288 -10.477 1.00 93.06 117 LEU A CA 1
ATOM 943 C C . LEU A 1 117 ? 4.422 -5.870 -9.059 1.00 93.06 117 LEU A C 1
ATOM 945 O O . LEU A 1 117 ? 3.386 -6.388 -8.650 1.00 93.0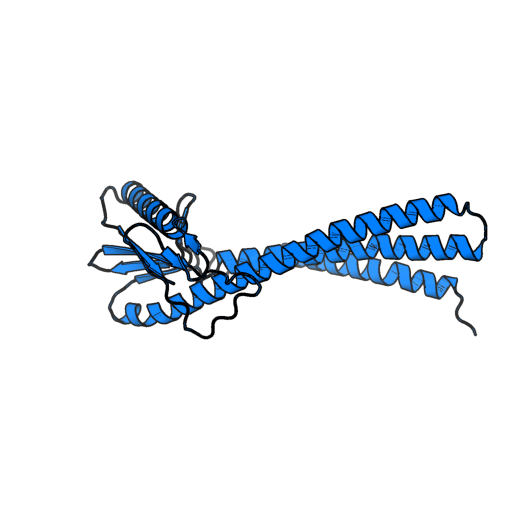6 117 LEU A O 1
ATOM 949 N N . LYS A 1 118 ? 5.507 -5.741 -8.288 1.00 94.00 118 LYS A N 1
ATOM 950 C CA . LYS A 1 118 ? 5.508 -6.121 -6.870 1.00 94.00 118 LYS A CA 1
ATOM 951 C C . LYS A 1 118 ? 4.603 -5.235 -6.021 1.00 94.00 118 LYS A C 1
ATOM 953 O O . LYS A 1 118 ? 3.915 -5.745 -5.148 1.00 94.00 118 LYS A O 1
ATOM 958 N N . GLU A 1 119 ? 4.590 -3.929 -6.268 1.00 95.00 119 GLU A N 1
ATOM 959 C CA . GLU A 1 119 ? 3.702 -3.002 -5.554 1.00 95.00 119 GLU A CA 1
ATOM 960 C C . GLU A 1 119 ? 2.226 -3.368 -5.775 1.00 95.00 119 GLU A C 1
ATOM 962 O O . GLU A 1 119 ? 1.457 -3.410 -4.816 1.00 95.00 119 GLU A O 1
ATOM 967 N N . ILE A 1 120 ? 1.847 -3.763 -6.997 1.00 94.56 120 ILE A N 1
ATOM 968 C CA . ILE A 1 120 ? 0.500 -4.282 -7.293 1.00 94.56 120 ILE A CA 1
ATOM 969 C C . ILE A 1 120 ? 0.174 -5.526 -6.455 1.00 94.56 120 ILE A C 1
ATOM 971 O O . ILE A 1 120 ? -0.954 -5.658 -5.980 1.00 94.56 120 ILE A O 1
ATOM 975 N N . GLU A 1 121 ? 1.116 -6.456 -6.277 1.00 94.00 121 GLU A N 1
ATOM 976 C CA . GLU A 1 121 ? 0.902 -7.647 -5.441 1.00 94.00 121 GLU A CA 1
ATOM 977 C C . GLU A 1 121 ? 0.646 -7.272 -3.977 1.00 94.00 121 GLU A C 1
ATOM 979 O O . GLU A 1 121 ? -0.297 -7.791 -3.377 1.00 94.00 121 GLU A O 1
ATOM 984 N N . VAL A 1 122 ? 1.420 -6.325 -3.437 1.00 93.75 122 VAL A N 1
ATOM 985 C CA . VAL A 1 122 ? 1.248 -5.811 -2.070 1.00 93.75 122 VAL A CA 1
ATOM 986 C C . VAL A 1 122 ? -0.114 -5.135 -1.907 1.00 93.75 122 VAL A C 1
ATOM 988 O O . VAL A 1 122 ? -0.858 -5.469 -0.986 1.00 93.75 122 VAL A O 1
ATOM 991 N N . PHE A 1 123 ? -0.503 -4.245 -2.827 1.00 95.25 123 PHE A N 1
ATOM 992 C CA . PHE A 1 123 ? -1.813 -3.589 -2.761 1.00 95.25 123 PHE A CA 1
ATOM 993 C C . PHE A 1 123 ? -2.970 -4.580 -2.900 1.00 95.25 123 PHE A C 1
ATOM 995 O O . PHE A 1 123 ? -3.976 -4.451 -2.207 1.00 95.25 123 PHE A O 1
ATOM 1002 N N . ARG A 1 124 ? -2.833 -5.608 -3.748 1.00 95.56 124 ARG A N 1
ATOM 1003 C CA . ARG A 1 124 ? -3.840 -6.673 -3.881 1.00 95.56 124 ARG A CA 1
ATOM 1004 C C . ARG A 1 124 ? -3.978 -7.505 -2.613 1.00 95.56 124 ARG A C 1
ATOM 1006 O O . ARG A 1 124 ? -5.087 -7.945 -2.317 1.00 95.56 124 ARG A O 1
ATOM 1013 N N . LEU A 1 125 ? -2.878 -7.759 -1.906 1.00 94.75 125 LEU A N 1
ATOM 1014 C CA . LEU A 1 125 ? -2.912 -8.470 -0.631 1.00 94.75 125 LEU A CA 1
ATOM 1015 C C . LEU A 1 125 ? -3.700 -7.663 0.408 1.00 94.75 125 LEU A C 1
ATOM 1017 O O . LEU A 1 125 ? -4.660 -8.200 0.959 1.00 94.75 125 LEU A O 1
ATOM 1021 N N . GLY A 1 126 ? -3.374 -6.376 0.570 1.00 95.12 126 GLY A N 1
ATOM 1022 C CA . GLY A 1 126 ? -4.113 -5.465 1.452 1.00 95.12 126 GLY A CA 1
ATOM 1023 C C . GLY A 1 126 ? -5.591 -5.362 1.084 1.00 95.12 126 GLY A C 1
ATOM 1024 O O . GLY A 1 126 ? -6.457 -5.538 1.934 1.00 95.12 126 GLY A O 1
ATOM 1025 N N . PHE A 1 127 ? -5.895 -5.203 -0.209 1.00 96.06 127 PHE A N 1
ATOM 1026 C CA . PHE A 1 127 ? -7.268 -5.100 -0.706 1.00 96.06 127 PHE A CA 1
ATOM 1027 C C . PHE A 1 127 ? -8.092 -6.336 -0.337 1.00 96.06 127 PHE A C 1
ATOM 1029 O O . PHE A 1 127 ? -9.224 -6.226 0.126 1.00 96.06 127 PHE A O 1
ATOM 1036 N N . ARG A 1 128 ? -7.518 -7.532 -0.507 1.00 95.94 128 ARG A N 1
ATOM 1037 C CA . ARG A 1 128 ? -8.185 -8.781 -0.118 1.00 95.94 128 ARG A CA 1
ATOM 1038 C C . ARG A 1 128 ? -8.410 -8.862 1.387 1.00 95.94 128 ARG A C 1
ATOM 1040 O O . ARG A 1 128 ? -9.450 -9.377 1.783 1.00 95.94 128 ARG A O 1
ATOM 1047 N N . GLY A 1 129 ? -7.470 -8.364 2.188 1.00 95.12 129 GLY A N 1
ATOM 1048 C CA . GLY A 1 129 ? -7.628 -8.234 3.635 1.00 95.12 129 GLY A CA 1
ATOM 1049 C C . GLY A 1 129 ? -8.815 -7.359 4.004 1.00 95.12 129 GLY A C 1
ATOM 1050 O O . GLY A 1 129 ? -9.733 -7.835 4.664 1.00 95.12 129 GLY A O 1
ATOM 1051 N N . GLU A 1 130 ? -8.837 -6.114 3.523 1.00 95.81 130 GLU A N 1
ATOM 1052 C CA . GLU A 1 130 ? -9.920 -5.161 3.808 1.00 95.81 130 GLU A CA 1
ATOM 1053 C C . GLU A 1 130 ? -11.289 -5.694 3.347 1.00 95.81 130 GLU A C 1
ATOM 1055 O O . GLU A 1 130 ? -12.287 -5.600 4.064 1.00 95.81 130 GLU A O 1
ATOM 1060 N N . VAL A 1 131 ? -11.355 -6.323 2.167 1.00 96.31 131 VAL A N 1
ATOM 1061 C CA . VAL A 1 131 ? -12.591 -6.954 1.680 1.00 96.31 131 VAL A CA 1
ATOM 1062 C C . VAL A 1 131 ? -13.003 -8.126 2.571 1.00 96.31 131 VAL A C 1
ATOM 1064 O O . VAL A 1 131 ? -14.177 -8.240 2.917 1.00 96.31 131 VAL A O 1
ATOM 1067 N N . PHE A 1 132 ? -12.074 -8.989 2.977 1.00 96.06 132 PHE A N 1
ATOM 1068 C CA . PHE A 1 132 ? -12.382 -10.114 3.859 1.00 96.06 132 PHE A CA 1
ATOM 1069 C C . PHE A 1 132 ? -12.899 -9.645 5.224 1.00 96.06 132 PHE A C 1
ATOM 1071 O O . PHE A 1 132 ? -13.928 -10.125 5.700 1.00 96.06 132 PHE A O 1
ATOM 1078 N N . VAL A 1 133 ? -12.244 -8.647 5.818 1.00 96.00 133 VAL A N 1
ATOM 1079 C CA . VAL A 1 133 ? -12.697 -8.020 7.061 1.00 96.00 133 VAL A CA 1
ATOM 1080 C C . VAL A 1 133 ? -14.095 -7.434 6.893 1.00 96.00 133 VAL A C 1
ATOM 1082 O O . VAL A 1 133 ? -14.963 -7.694 7.722 1.00 96.00 133 VAL A O 1
ATOM 1085 N N . SER A 1 134 ? -14.368 -6.718 5.800 1.00 94.88 134 SER A N 1
ATOM 1086 C CA . SER A 1 134 ? -15.701 -6.152 5.554 1.00 94.88 134 SER A CA 1
ATOM 1087 C C . SER A 1 134 ? -16.813 -7.210 5.555 1.00 94.88 134 SER A C 1
ATOM 1089 O O . SER A 1 134 ? -17.900 -6.963 6.079 1.00 94.88 134 SER A O 1
ATOM 1091 N N . GLN A 1 135 ? -16.528 -8.414 5.048 1.00 95.56 135 GLN A N 1
ATOM 1092 C CA . GLN A 1 135 ? -17.468 -9.536 5.056 1.00 95.56 135 GLN A CA 1
ATOM 1093 C C . GLN A 1 135 ? -17.716 -10.051 6.478 1.00 95.56 135 GLN A C 1
ATOM 1095 O O . GLN A 1 135 ? -18.858 -10.332 6.834 1.00 95.56 135 GLN A O 1
ATOM 1100 N N . ILE A 1 136 ? -16.672 -10.122 7.311 1.00 95.50 136 ILE A N 1
ATOM 1101 C CA . ILE A 1 136 ? -16.793 -10.491 8.731 1.00 95.50 136 ILE A CA 1
ATOM 1102 C C . ILE A 1 136 ? -17.596 -9.447 9.512 1.00 95.50 136 ILE A C 1
ATOM 1104 O O . ILE A 1 136 ? -18.342 -9.802 10.422 1.00 95.50 136 ILE A O 1
ATOM 1108 N N . LEU A 1 137 ? -17.468 -8.166 9.162 1.00 95.25 137 LEU A N 1
ATOM 1109 C CA . LEU A 1 137 ? -18.187 -7.074 9.820 1.00 95.25 137 LEU A CA 1
ATOM 1110 C C . LEU A 1 137 ? -19.659 -6.989 9.394 1.00 95.25 137 LEU A C 1
ATOM 1112 O O . LEU A 1 137 ? -20.469 -6.411 10.119 1.00 95.25 137 LEU A O 1
ATOM 1116 N N . GLN A 1 138 ? -20.034 -7.575 8.254 1.00 94.31 138 GLN A N 1
ATOM 1117 C CA . GLN A 1 138 ? -21.379 -7.462 7.689 1.00 94.31 138 GLN A CA 1
ATOM 1118 C C . GLN A 1 138 ? -22.506 -7.863 8.667 1.00 94.31 138 GLN A C 1
ATOM 1120 O O . GLN A 1 138 ? -23.463 -7.092 8.785 1.00 94.31 138 GLN A O 1
ATOM 1125 N N . PRO A 1 139 ? -22.425 -8.973 9.431 1.00 96.06 139 PRO A N 1
ATOM 1126 C CA . PRO A 1 139 ? -23.463 -9.342 10.396 1.00 96.06 139 PRO A CA 1
ATOM 1127 C C . PRO A 1 139 ? -23.670 -8.320 11.521 1.00 96.06 139 PRO A C 1
ATOM 1129 O O . PRO A 1 139 ? -24.762 -8.255 12.082 1.00 96.06 139 PRO A O 1
ATOM 1132 N N . LEU A 1 140 ? -22.667 -7.491 11.841 1.00 95.00 140 LEU A N 1
ATOM 1133 C CA . LEU A 1 140 ? -22.783 -6.476 12.895 1.00 95.00 140 LEU A CA 1
ATOM 1134 C C . LEU A 1 140 ? -23.789 -5.380 12.528 1.00 95.00 140 LEU A C 1
ATOM 1136 O O . LEU A 1 140 ? -24.391 -4.780 13.418 1.00 95.00 140 LEU A O 1
ATOM 1140 N N . THR A 1 141 ? -24.054 -5.177 11.234 1.00 93.81 141 THR A N 1
ATOM 1141 C CA . THR A 1 141 ? -25.118 -4.266 10.781 1.00 93.81 141 THR A CA 1
ATOM 1142 C C . THR A 1 141 ? -26.496 -4.678 11.301 1.00 93.81 141 THR A C 1
ATOM 1144 O O . THR A 1 141 ? -27.289 -3.825 11.694 1.00 93.81 141 THR A O 1
ATOM 1147 N N . LEU A 1 142 ? -26.754 -5.987 11.414 1.00 94.75 142 LEU A N 1
ATOM 1148 C CA . LEU A 1 142 ? -27.993 -6.530 11.981 1.00 94.75 142 LEU A CA 1
ATOM 1149 C C . LEU A 1 142 ? -28.076 -6.338 13.502 1.00 94.75 142 LEU A C 1
ATOM 1151 O O . LEU A 1 142 ? -29.162 -6.401 14.070 1.00 94.75 142 LEU A O 1
ATOM 1155 N N . MET A 1 143 ? -26.942 -6.084 14.158 1.00 94.62 143 MET A N 1
ATOM 1156 C CA . MET A 1 143 ? -26.843 -5.808 15.595 1.00 94.62 143 MET A CA 1
ATOM 1157 C C . MET A 1 143 ? -26.883 -4.304 15.912 1.00 94.62 143 MET A C 1
ATOM 1159 O O . MET A 1 143 ? -26.577 -3.902 17.031 1.00 94.62 143 MET A O 1
ATOM 1163 N N . GLY A 1 144 ? -27.242 -3.463 14.936 1.00 94.94 144 GLY A N 1
ATOM 1164 C CA . GLY A 1 144 ? -27.365 -2.015 15.115 1.00 94.94 144 GLY A CA 1
ATOM 1165 C C . GLY A 1 144 ? -26.069 -1.229 14.907 1.00 94.94 144 GLY A C 1
ATOM 1166 O O . GLY A 1 144 ? -26.059 -0.021 15.136 1.00 94.94 144 GLY A O 1
ATOM 1167 N N . TYR A 1 145 ? -24.987 -1.867 14.446 1.00 96.25 145 TYR A N 1
ATOM 1168 C CA . TYR A 1 145 ? -23.781 -1.138 14.059 1.00 96.25 145 TYR A CA 1
ATOM 1169 C C . TYR A 1 145 ? -23.946 -0.483 12.688 1.00 96.25 145 TYR A C 1
ATOM 1171 O O . TYR A 1 145 ? -24.319 -1.121 11.705 1.00 96.25 145 TYR A O 1
ATOM 1179 N N . ARG A 1 146 ? -23.577 0.792 12.588 1.00 95.06 146 ARG A N 1
ATOM 1180 C CA . ARG A 1 146 ? -23.281 1.436 11.307 1.00 95.06 146 ARG A CA 1
ATOM 1181 C C . ARG A 1 146 ? -21.829 1.148 10.960 1.00 95.06 146 ARG A C 1
ATOM 1183 O O . ARG A 1 146 ? -20.951 1.394 11.784 1.00 95.06 146 ARG A O 1
ATOM 1190 N N . VAL A 1 147 ? -21.592 0.627 9.762 1.00 94.38 147 VAL A N 1
ATOM 1191 C CA . VAL A 1 147 ? -20.257 0.273 9.272 1.00 94.38 147 VAL A CA 1
ATOM 1192 C C . VAL A 1 147 ? -19.900 1.209 8.124 1.00 94.38 147 VAL A C 1
ATOM 1194 O O . VAL A 1 147 ? -20.652 1.327 7.159 1.00 94.38 147 VAL A O 1
ATOM 1197 N N . PHE A 1 148 ? -18.758 1.873 8.242 1.00 93.88 148 PHE A N 1
ATOM 1198 C CA . PHE A 1 148 ? -18.172 2.723 7.215 1.00 93.88 148 PHE A CA 1
ATOM 1199 C C . PHE A 1 148 ? -16.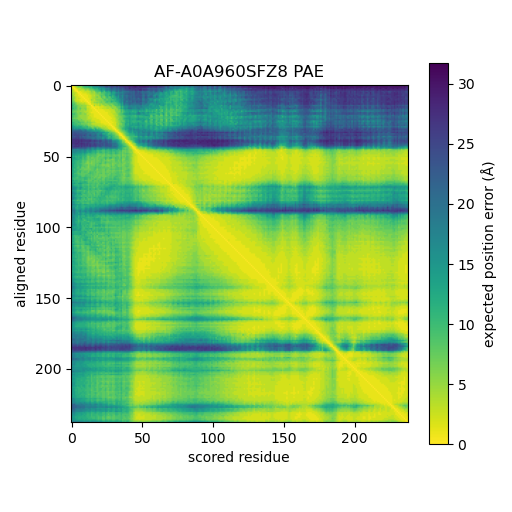860 2.097 6.764 1.00 93.88 148 PHE A C 1
ATOM 1201 O O . PHE A 1 148 ? -16.071 1.656 7.600 1.00 93.88 148 PHE A O 1
ATOM 1208 N N . HIS A 1 149 ? -16.625 2.063 5.458 1.00 94.81 149 HIS A N 1
ATOM 1209 C CA . HIS A 1 149 ? -15.394 1.541 4.878 1.00 94.81 149 HIS A CA 1
ATOM 1210 C C . HIS A 1 149 ? -14.611 2.663 4.199 1.00 94.81 149 HIS A C 1
ATOM 1212 O O . HIS A 1 149 ? -15.212 3.606 3.685 1.00 94.81 149 HIS A O 1
ATOM 1218 N N . ASP A 1 150 ? -13.285 2.536 4.204 1.00 92.75 150 ASP A N 1
ATOM 1219 C CA . ASP A 1 150 ? -12.329 3.460 3.596 1.00 92.75 150 ASP A CA 1
ATOM 1220 C C . ASP A 1 150 ? -12.638 4.927 3.951 1.00 92.75 150 ASP A C 1
ATOM 1222 O O . ASP A 1 150 ? -12.753 5.796 3.086 1.00 92.75 150 ASP A O 1
ATOM 1226 N N . LEU A 1 151 ? -12.850 5.188 5.248 1.00 92.38 151 LEU A N 1
ATOM 1227 C CA . LEU A 1 151 ? -13.288 6.486 5.746 1.00 92.38 151 LEU A CA 1
ATOM 1228 C C . LEU A 1 151 ? -12.143 7.495 5.657 1.00 92.38 151 LEU A C 1
ATOM 1230 O O . LEU A 1 151 ? -11.183 7.431 6.427 1.00 92.38 151 LEU A O 1
ATOM 1234 N N . GLU A 1 152 ? -12.294 8.472 4.770 1.00 90.81 152 GLU A N 1
ATOM 1235 C CA . GLU A 1 152 ? -11.427 9.644 4.698 1.00 90.81 152 GLU A CA 1
ATOM 1236 C C . GLU A 1 152 ? -11.989 10.808 5.514 1.00 90.81 152 GLU A C 1
ATOM 1238 O O . GLU A 1 152 ? -13.168 11.152 5.420 1.00 90.81 152 GLU A O 1
ATOM 1243 N N . PHE A 1 153 ? -11.126 11.440 6.308 1.00 88.69 153 PHE A N 1
ATOM 1244 C CA . PHE A 1 153 ? -11.461 12.615 7.106 1.00 88.69 153 PHE A CA 1
ATOM 1245 C C . PHE A 1 153 ? -10.218 13.489 7.305 1.00 88.69 153 PHE A C 1
ATOM 1247 O O . PHE A 1 153 ? -9.140 13.016 7.678 1.00 88.69 153 PHE A O 1
ATOM 1254 N N . GLY A 1 154 ? -10.348 14.792 7.050 1.00 86.12 154 GLY A N 1
ATOM 1255 C CA . GLY A 1 154 ? -9.195 15.693 7.027 1.00 86.12 154 GLY A CA 1
ATOM 1256 C C . GLY A 1 154 ? -8.118 15.191 6.055 1.00 86.12 154 GLY A C 1
ATOM 1257 O O . GLY A 1 154 ? -8.355 15.109 4.856 1.00 86.12 154 GLY A O 1
ATOM 1258 N N . SER A 1 155 ? -6.939 14.851 6.580 1.00 86.19 155 SER A N 1
ATOM 1259 C CA . SER A 1 155 ? -5.815 14.257 5.834 1.00 86.19 155 SER A CA 1
ATOM 1260 C C . SER A 1 155 ? -5.535 12.792 6.204 1.00 86.19 155 SER A C 1
ATOM 1262 O O . SER A 1 155 ? -4.463 12.271 5.897 1.00 86.19 155 SER A O 1
ATOM 1264 N N . SER A 1 156 ? -6.454 12.147 6.926 1.00 90.44 156 SER A N 1
ATOM 1265 C CA . SER A 1 156 ? -6.308 10.789 7.460 1.00 90.44 156 SER A CA 1
ATOM 1266 C C . SER A 1 156 ? -7.328 9.837 6.840 1.00 90.44 156 SER A C 1
ATOM 1268 O O . SER A 1 156 ? -8.374 10.260 6.347 1.00 90.44 156 SER A O 1
ATOM 1270 N N . LYS A 1 157 ? -7.010 8.542 6.883 1.00 92.25 157 LYS A N 1
ATOM 1271 C CA . LYS A 1 157 ? -7.846 7.455 6.373 1.00 92.25 157 LYS A CA 1
ATOM 1272 C C . LYS A 1 157 ? -7.893 6.335 7.405 1.00 92.25 157 LYS A C 1
ATOM 1274 O O . LYS A 1 157 ? -6.859 6.036 7.997 1.00 92.25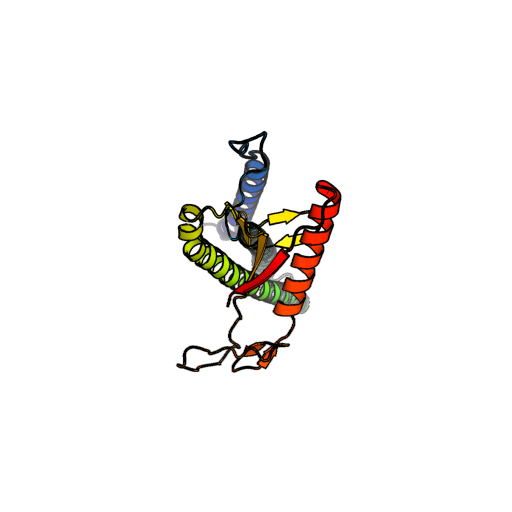 157 LYS A O 1
ATOM 1279 N N . ILE A 1 158 ? -9.062 5.739 7.598 1.00 95.06 158 ILE A N 1
ATOM 1280 C CA . ILE A 1 158 ? -9.255 4.521 8.393 1.00 95.06 158 ILE A CA 1
ATOM 1281 C C . ILE A 1 158 ? -9.929 3.477 7.510 1.00 95.06 158 ILE A C 1
ATOM 1283 O O . ILE A 1 158 ? -10.887 3.798 6.806 1.00 95.06 158 ILE A O 1
ATOM 1287 N N . ASP A 1 159 ? -9.461 2.233 7.572 1.00 95.62 159 ASP A N 1
ATOM 1288 C CA . ASP A 1 159 ? -9.996 1.167 6.722 1.00 95.62 159 ASP A CA 1
ATOM 1289 C C . ASP A 1 159 ? -11.461 0.878 7.045 1.00 95.62 159 ASP A C 1
ATOM 1291 O O . ASP A 1 159 ? -12.294 0.854 6.136 1.00 95.62 159 ASP A O 1
ATOM 1295 N N . HIS A 1 160 ? -11.815 0.715 8.327 1.00 96.00 160 HIS A N 1
ATOM 1296 C CA . HIS A 1 160 ? -13.209 0.561 8.742 1.00 96.00 160 HIS A CA 1
ATOM 1297 C C . HIS A 1 160 ? -13.536 1.314 10.036 1.00 96.00 160 HIS A C 1
ATOM 1299 O O . HIS A 1 160 ? -12.774 1.314 10.999 1.00 96.00 160 HIS A O 1
ATOM 1305 N N . VAL A 1 161 ? -14.721 1.917 10.090 1.00 96.31 161 VAL A N 1
ATOM 1306 C CA . VAL A 1 161 ? -15.261 2.527 11.308 1.00 96.31 161 VAL A CA 1
ATOM 1307 C C . VAL A 1 161 ? -16.614 1.918 11.620 1.00 96.31 161 VAL A C 1
ATOM 1309 O O . VAL A 1 161 ? -17.505 1.895 10.773 1.00 96.31 161 VAL A O 1
ATOM 1312 N N . LEU A 1 162 ? -16.770 1.436 12.849 1.00 96.31 162 LEU A N 1
ATOM 1313 C CA . LEU A 1 162 ? -18.042 0.958 13.368 1.00 96.31 162 LEU A CA 1
ATOM 1314 C C . LEU A 1 162 ? -18.582 1.944 14.388 1.00 96.31 162 LEU A C 1
ATOM 1316 O O . LEU A 1 162 ? -17.838 2.470 15.208 1.00 96.31 162 LEU A O 1
ATOM 1320 N N . MET A 1 163 ? -19.886 2.170 14.356 1.00 95.19 163 MET A N 1
ATOM 1321 C CA . MET A 1 163 ? -20.559 3.078 15.275 1.00 95.19 163 MET A CA 1
ATOM 1322 C C . MET A 1 163 ? -21.865 2.463 15.758 1.00 95.19 163 MET A C 1
ATOM 1324 O O . MET A 1 163 ? -22.677 2.013 14.952 1.00 95.19 163 MET A O 1
ATOM 1328 N N . ASN A 1 164 ? -22.077 2.484 17.068 1.00 93.81 164 ASN A N 1
ATOM 1329 C CA . ASN A 1 164 ? -23.357 2.200 17.707 1.00 93.81 164 ASN A CA 1
ATOM 1330 C C . ASN A 1 164 ? -23.485 3.044 18.989 1.00 93.81 164 ASN A C 1
ATOM 1332 O O . ASN A 1 164 ? -22.622 3.870 19.288 1.00 93.81 164 ASN A O 1
ATOM 1336 N N . ASP A 1 165 ? -24.526 2.798 19.780 1.00 90.25 165 ASP A N 1
ATOM 1337 C CA . ASP A 1 165 ? -24.758 3.515 21.042 1.00 90.25 165 ASP A CA 1
ATOM 1338 C C . ASP A 1 165 ? -23.654 3.283 22.094 1.00 90.25 165 ASP A C 1
ATOM 1340 O O . ASP A 1 165 ? -23.546 4.034 23.059 1.00 90.25 165 ASP A O 1
ATOM 1344 N N . SER A 1 166 ? -22.812 2.255 21.924 1.00 87.25 166 SER A N 1
ATOM 1345 C CA . SER A 1 166 ? -21.660 1.989 22.800 1.00 87.25 166 SER A CA 1
ATOM 1346 C C . SER A 1 166 ? -20.425 2.824 22.447 1.00 87.25 166 SER A C 1
ATOM 1348 O O . SER A 1 166 ? -19.487 2.878 23.241 1.00 87.25 166 SER A O 1
ATOM 1350 N N . GLY A 1 167 ? -20.401 3.469 21.277 1.00 91.75 167 GLY A N 1
ATOM 1351 C CA . GLY A 1 167 ? -19.313 4.339 20.843 1.00 91.75 167 GLY A CA 1
ATOM 1352 C C . GLY A 1 167 ? -18.833 4.056 19.423 1.00 91.75 167 GLY A C 1
ATOM 1353 O O . GLY A 1 167 ? -19.528 3.449 18.605 1.00 91.75 167 GLY A O 1
ATOM 1354 N N . ILE A 1 168 ? -17.623 4.539 19.132 1.00 96.38 168 ILE A N 1
ATOM 1355 C CA . ILE A 1 168 ? -17.000 4.452 17.811 1.00 96.38 168 ILE A CA 1
ATOM 1356 C C . ILE A 1 168 ? -15.783 3.536 17.888 1.00 96.38 168 ILE A C 1
ATOM 1358 O O . ILE A 1 168 ? -14.915 3.707 18.739 1.00 96.38 168 ILE A O 1
ATOM 1362 N N . PHE A 1 169 ? -15.689 2.586 16.970 1.00 97.25 169 PHE A N 1
ATOM 1363 C CA . PHE A 1 169 ? -14.588 1.640 16.869 1.00 97.25 169 PHE A CA 1
ATOM 1364 C C . PHE A 1 169 ? -13.832 1.911 15.570 1.00 97.25 169 PHE A C 1
ATOM 1366 O O . PHE A 1 169 ? -14.419 1.908 14.489 1.00 97.25 169 PHE A O 1
ATOM 1373 N N . CYS A 1 170 ? -12.534 2.169 15.689 1.00 96.88 170 CYS A N 1
ATOM 1374 C CA . CYS A 1 170 ? -11.620 2.403 14.577 1.00 96.88 170 CYS A CA 1
ATOM 1375 C C . CYS A 1 170 ? -10.886 1.099 14.292 1.00 96.88 170 CYS A C 1
ATOM 1377 O O . CYS A 1 170 ? -10.127 0.639 15.143 1.00 96.88 170 CYS A O 1
ATOM 1379 N N . LEU A 1 171 ? -11.125 0.503 13.131 1.00 97.25 171 LEU A N 1
ATOM 1380 C CA . LEU A 1 171 ? -10.566 -0.782 12.744 1.00 97.25 171 LEU A CA 1
ATOM 1381 C C . LEU A 1 171 ? -9.567 -0.571 11.610 1.00 97.25 171 LEU A C 1
ATOM 1383 O O . LEU A 1 171 ? -9.912 -0.010 10.570 1.00 97.25 171 LEU A O 1
ATOM 1387 N N . GLU A 1 172 ? -8.351 -1.059 11.818 1.00 96.06 172 GLU A N 1
ATOM 1388 C CA . GLU A 1 172 ? -7.298 -1.079 10.803 1.00 96.06 172 GLU A CA 1
ATOM 1389 C C . GLU A 1 172 ? -7.007 -2.531 10.418 1.00 96.06 172 GLU A C 1
ATOM 1391 O O . GLU A 1 172 ? -6.908 -3.395 11.300 1.00 96.06 172 GLU A O 1
ATOM 1396 N N . THR A 1 173 ? -6.885 -2.799 9.119 1.00 95.12 173 THR A N 1
ATOM 1397 C CA . THR A 1 173 ? -6.623 -4.149 8.615 1.00 95.12 173 THR A CA 1
ATOM 1398 C C . THR A 1 173 ? -5.156 -4.288 8.244 1.00 95.12 173 THR A C 1
ATOM 1400 O O . THR A 1 173 ? -4.663 -3.619 7.342 1.00 95.12 173 THR A O 1
ATOM 1403 N N . GLU A 1 174 ? -4.455 -5.200 8.906 1.00 92.12 174 GLU A N 1
ATOM 1404 C CA . GLU A 1 174 ? -3.052 -5.484 8.639 1.00 92.12 174 GLU A CA 1
ATOM 1405 C C . GLU A 1 174 ? -2.927 -6.850 7.961 1.00 92.12 174 GLU A C 1
ATOM 1407 O O . GLU A 1 174 ? -3.275 -7.881 8.525 1.00 92.12 174 GLU A O 1
ATOM 1412 N N . THR A 1 175 ? -2.397 -6.868 6.738 1.00 90.62 175 THR A N 1
ATOM 1413 C CA . THR A 1 175 ? -2.105 -8.108 6.005 1.00 90.62 175 THR A CA 1
ATOM 1414 C C . THR A 1 175 ? -0.597 -8.267 5.825 1.00 90.62 175 THR A C 1
ATOM 1416 O O . THR A 1 175 ? -0.051 -7.844 4.798 1.00 90.62 175 THR A O 1
ATOM 1419 N N . PRO A 1 176 ? 0.110 -8.861 6.797 1.00 85.12 176 PRO A N 1
ATOM 1420 C CA . PRO A 1 176 ? 1.563 -8.879 6.789 1.00 85.12 176 PRO A CA 1
ATOM 1421 C C . PRO A 1 176 ? 2.100 -9.801 5.683 1.00 85.12 176 PRO A C 1
ATOM 1423 O O . PRO A 1 176 ? 1.733 -10.976 5.575 1.00 85.12 176 PRO A O 1
ATOM 1426 N N . GLU A 1 177 ? 3.012 -9.283 4.855 1.00 82.31 177 GLU A N 1
ATOM 1427 C CA . GLU A 1 177 ? 3.670 -10.077 3.815 1.00 82.31 177 GLU A CA 1
ATOM 1428 C C . GLU A 1 177 ? 4.695 -11.033 4.444 1.00 82.31 177 GLU A C 1
ATOM 1430 O O . GLU A 1 177 ? 5.578 -10.637 5.209 1.00 82.31 177 GLU A O 1
ATOM 1435 N N . LYS A 1 178 ? 4.615 -12.318 4.087 1.00 82.19 178 LYS A N 1
ATOM 1436 C CA . LYS A 1 178 ? 5.623 -13.301 4.494 1.00 82.19 178 LYS A CA 1
ATOM 1437 C C . LYS A 1 178 ? 6.925 -13.058 3.724 1.00 82.19 178 LYS A C 1
ATOM 1439 O O . LYS A 1 178 ? 6.885 -12.997 2.492 1.00 82.19 178 LYS A O 1
ATOM 1444 N N . PRO A 1 179 ? 8.095 -13.027 4.389 1.00 82.88 179 PRO A N 1
ATOM 1445 C CA . PRO A 1 179 ? 9.366 -12.900 3.693 1.00 82.88 179 PRO A CA 1
ATOM 1446 C C . PRO A 1 179 ? 9.572 -14.010 2.663 1.00 82.88 179 PRO A C 1
ATOM 1448 O O . PRO A 1 179 ? 9.221 -15.176 2.881 1.00 82.88 179 PRO A O 1
ATOM 1451 N N . LYS A 1 180 ? 10.206 -13.659 1.541 1.00 78.88 180 LYS A N 1
ATOM 1452 C CA . LYS A 1 180 ? 10.525 -14.623 0.483 1.00 78.88 180 LYS A CA 1
ATOM 1453 C C . LYS A 1 180 ? 11.356 -15.776 1.046 1.00 78.88 180 LYS A C 1
ATOM 1455 O O . LYS A 1 180 ? 12.411 -15.562 1.629 1.00 78.88 180 LYS A O 1
ATOM 1460 N N . GLY A 1 181 ? 10.883 -17.003 0.831 1.00 75.62 181 GLY A N 1
ATOM 1461 C CA . GLY A 1 181 ? 11.544 -18.220 1.310 1.00 75.62 181 GLY A CA 1
ATOM 1462 C C . GLY A 1 181 ? 11.068 -18.708 2.680 1.00 75.62 181 GLY A C 1
ATOM 1463 O O . GLY A 1 181 ? 11.422 -19.823 3.061 1.00 75.62 181 GLY A O 1
ATOM 1464 N N . TYR A 1 182 ? 10.214 -17.956 3.382 1.00 76.25 182 TYR A N 1
ATOM 1465 C CA . TYR A 1 182 ? 9.587 -18.440 4.608 1.00 76.25 182 TYR A CA 1
ATOM 1466 C C . TYR A 1 182 ? 8.567 -19.544 4.284 1.00 76.25 182 TYR A C 1
ATOM 1468 O O . TYR A 1 182 ? 7.512 -19.300 3.699 1.00 76.25 182 TYR A O 1
ATOM 1476 N N . ARG A 1 183 ? 8.904 -20.787 4.640 1.00 68.00 183 ARG A N 1
ATOM 1477 C CA . ARG A 1 183 ? 8.099 -21.992 4.383 1.00 68.00 183 ARG A CA 1
ATOM 1478 C C . ARG A 1 183 ? 7.697 -22.665 5.696 1.00 68.00 183 ARG A C 1
ATOM 1480 O O . ARG A 1 183 ? 8.029 -23.825 5.914 1.00 68.00 183 ARG A O 1
ATOM 1487 N N . SER A 1 184 ? 7.002 -21.956 6.586 1.00 68.19 184 SER A N 1
ATOM 1488 C CA . SER A 1 184 ? 6.316 -22.641 7.690 1.00 68.19 184 SER A CA 1
ATOM 1489 C C . SER A 1 184 ? 4.924 -23.088 7.254 1.00 68.19 184 SER A C 1
ATOM 1491 O O . SER A 1 184 ? 4.179 -22.320 6.643 1.00 68.19 184 SER A O 1
ATOM 1493 N N . LYS A 1 185 ? 4.589 -24.343 7.576 1.00 57.81 185 LYS A N 1
ATOM 1494 C CA . LYS A 1 185 ? 3.246 -24.920 7.420 1.00 57.81 185 LYS A CA 1
ATOM 1495 C C . LYS A 1 185 ? 2.319 -24.589 8.592 1.00 57.81 185 LYS A C 1
ATOM 1497 O O . LYS A 1 185 ? 1.125 -24.844 8.479 1.00 57.81 185 LYS A O 1
ATOM 1502 N N . SER A 1 186 ? 2.840 -24.068 9.706 1.00 57.62 186 SER A N 1
ATOM 1503 C CA . SER A 1 186 ? 1.985 -23.642 10.811 1.00 57.62 186 SER A CA 1
ATOM 1504 C C . SER A 1 186 ? 1.205 -22.397 10.392 1.00 57.62 186 SER A C 1
ATOM 1506 O O . SER A 1 186 ? 1.763 -21.484 9.767 1.00 57.62 186 SER A O 1
ATOM 1508 N N . LEU A 1 187 ? -0.087 -22.362 10.735 1.00 56.25 187 LEU A N 1
ATOM 1509 C CA . LEU A 1 187 ? -0.836 -21.109 10.821 1.00 56.25 187 LEU A CA 1
ATOM 1510 C C . LEU A 1 187 ? 0.074 -20.123 11.563 1.00 56.25 187 LEU A C 1
ATOM 1512 O O . LEU A 1 187 ? 0.628 -20.456 12.611 1.00 56.25 187 LEU A O 1
ATOM 1516 N N . SER A 1 188 ? 0.400 -19.004 10.922 1.00 69.31 188 SER A N 1
ATOM 1517 C CA . SER A 1 188 ? 1.420 -18.092 11.436 1.00 69.31 188 SER A CA 1
ATOM 1518 C C . SER A 1 188 ? 0.806 -17.331 12.605 1.00 69.31 188 SER A C 1
ATOM 1520 O O . SER A 1 188 ? 0.151 -16.320 12.392 1.00 69.31 188 SER A O 1
ATOM 1522 N N . GLU A 1 189 ? 0.945 -17.872 13.814 1.00 82.38 189 GLU A N 1
ATOM 1523 C CA . GLU A 1 189 ? 0.513 -17.210 15.042 1.00 82.38 189 GLU A CA 1
ATOM 1524 C C . GLU A 1 189 ? 1.284 -15.897 15.208 1.00 82.38 189 GLU A C 1
ATOM 1526 O O . GLU A 1 189 ? 2.502 -15.847 15.011 1.00 82.38 189 GLU A O 1
ATOM 1531 N N . VAL A 1 190 ? 0.556 -14.836 15.550 1.00 87.88 190 VAL A N 1
ATOM 1532 C CA . VAL A 1 190 ? 1.116 -13.520 15.859 1.00 87.88 190 VAL A CA 1
ATOM 1533 C C . VAL A 1 190 ? 0.898 -13.270 17.342 1.00 87.88 190 VAL A C 1
ATOM 1535 O O . VAL A 1 190 ? -0.236 -13.298 17.817 1.00 87.88 190 VAL A O 1
ATOM 1538 N N . ILE A 1 191 ? 1.982 -13.039 18.083 1.00 91.00 191 ILE A N 1
ATOM 1539 C CA . ILE A 1 191 ? 1.910 -12.798 19.528 1.00 91.00 191 ILE A CA 1
ATOM 1540 C C . ILE A 1 191 ? 1.874 -11.291 19.773 1.00 91.00 191 ILE A C 1
ATOM 1542 O O . ILE A 1 191 ? 2.763 -10.565 19.329 1.00 91.00 191 ILE A O 1
ATOM 1546 N N . TYR A 1 192 ? 0.867 -10.822 20.510 1.00 92.62 192 TYR A N 1
ATOM 1547 C CA . TYR A 1 192 ? 0.789 -9.441 20.980 1.00 92.62 192 TYR A CA 1
ATOM 1548 C C . TYR A 1 192 ? 1.289 -9.346 22.425 1.00 92.62 192 TYR A C 1
ATOM 1550 O O . TYR A 1 192 ? 0.681 -9.907 23.333 1.00 92.62 192 TYR A O 1
ATOM 1558 N N . ASP A 1 193 ? 2.391 -8.622 22.643 1.00 89.69 193 ASP A N 1
ATOM 1559 C CA . ASP A 1 193 ? 3.012 -8.458 23.971 1.00 89.69 193 ASP A CA 1
ATOM 1560 C C . ASP A 1 193 ? 2.539 -7.202 24.730 1.00 89.69 193 ASP A C 1
ATOM 1562 O O . ASP A 1 193 ? 3.161 -6.784 25.704 1.00 89.69 193 ASP A O 1
ATOM 1566 N N . GLY A 1 194 ? 1.454 -6.569 24.271 1.00 89.69 194 GLY A N 1
ATOM 1567 C CA . GLY A 1 194 ? 0.947 -5.306 24.819 1.00 89.69 194 GLY A CA 1
ATOM 1568 C C . GLY A 1 194 ? 1.588 -4.052 24.212 1.00 89.69 194 GLY A C 1
ATOM 1569 O O . GLY A 1 194 ? 1.093 -2.949 24.426 1.00 89.69 194 GLY A O 1
ATOM 1570 N N . SER A 1 195 ? 2.672 -4.199 23.444 1.00 91.50 195 SER A N 1
ATOM 1571 C CA . SER A 1 195 ? 3.390 -3.069 22.831 1.00 91.50 195 SER A CA 1
ATOM 1572 C C . SER A 1 195 ? 3.810 -3.306 21.380 1.00 91.50 195 SER A C 1
ATOM 1574 O O . SER A 1 195 ? 4.152 -2.362 20.665 1.00 91.50 195 SER A O 1
ATOM 1576 N N . SER A 1 196 ? 3.812 -4.562 20.941 1.00 94.12 196 SER A N 1
ATOM 1577 C CA . SER A 1 196 ? 4.291 -4.979 19.631 1.00 94.12 196 SER A CA 1
ATOM 1578 C C . SER A 1 196 ? 3.664 -6.290 19.176 1.00 94.12 196 SER A C 1
ATOM 1580 O O . SER A 1 196 ? 3.173 -7.076 19.989 1.00 94.12 196 SER A O 1
ATOM 1582 N N . LEU A 1 197 ? 3.732 -6.518 17.869 1.00 93.50 197 LEU A N 1
ATOM 1583 C CA . LEU A 1 197 ? 3.358 -7.757 17.208 1.00 93.50 197 LEU A CA 1
ATOM 1584 C C . LEU A 1 197 ? 4.625 -8.564 16.937 1.00 93.50 197 LEU A C 1
ATOM 1586 O O . LEU A 1 197 ? 5.560 -8.071 16.305 1.00 93.50 197 LEU A O 1
ATOM 1590 N N . GLN A 1 198 ? 4.670 -9.800 17.416 1.00 92.25 198 GLN A N 1
ATOM 1591 C CA . GLN A 1 198 ? 5.735 -10.746 17.107 1.00 92.25 198 GLN A CA 1
ATOM 1592 C C . GLN A 1 198 ? 5.235 -11.720 16.048 1.00 92.25 198 GLN A C 1
ATOM 1594 O O . GLN A 1 198 ? 4.461 -12.634 16.336 1.00 92.25 198 GLN A O 1
ATOM 1599 N N . TYR A 1 199 ? 5.694 -11.505 14.820 1.00 89.88 199 TYR A N 1
ATOM 1600 C CA . TYR A 1 199 ? 5.550 -12.452 13.727 1.00 89.88 199 TYR A CA 1
ATOM 1601 C C . TYR A 1 199 ? 6.646 -13.518 13.814 1.00 89.88 199 TYR A C 1
ATOM 1603 O O . TYR A 1 199 ? 7.738 -13.248 14.324 1.00 89.88 199 TYR A O 1
ATOM 1611 N N . PRO A 1 200 ? 6.447 -14.697 13.201 1.00 87.81 200 PRO A N 1
ATOM 1612 C CA . PRO A 1 200 ? 7.484 -15.728 13.143 1.00 87.81 200 PRO A CA 1
ATOM 1613 C C . PRO A 1 200 ? 8.796 -15.297 12.466 1.00 87.81 200 PRO A C 1
ATOM 1615 O O . PRO A 1 200 ? 9.808 -15.984 12.583 1.00 87.81 200 PRO A O 1
ATOM 1618 N N . TRP A 1 201 ? 8.776 -14.194 11.716 1.00 87.19 201 TRP A N 1
ATOM 1619 C CA . TRP A 1 201 ? 9.925 -13.647 10.996 1.00 87.19 201 TRP A CA 1
ATOM 1620 C C . TRP A 1 201 ? 10.423 -12.303 11.537 1.00 87.19 201 TRP A C 1
ATOM 1622 O O . TRP A 1 201 ? 11.368 -11.745 10.980 1.00 87.19 201 TRP A O 1
ATOM 1632 N N . GLY A 1 202 ? 9.818 -11.759 12.593 1.00 88.38 202 GLY A N 1
ATOM 1633 C CA . GLY A 1 202 ? 10.260 -10.489 13.159 1.00 88.38 202 GLY A CA 1
ATOM 1634 C C . GLY A 1 202 ? 9.216 -9.794 14.020 1.00 88.38 202 GLY A C 1
ATOM 1635 O O . GLY A 1 202 ? 8.039 -10.139 14.018 1.00 88.38 202 GLY A O 1
ATOM 1636 N N . LYS A 1 203 ? 9.669 -8.783 14.760 1.00 92.50 203 LYS A N 1
ATOM 1637 C CA . LYS A 1 203 ? 8.828 -7.936 15.608 1.00 92.50 203 LYS A CA 1
ATOM 1638 C C . LYS A 1 203 ? 8.493 -6.635 14.885 1.00 92.50 203 LYS A C 1
ATOM 1640 O O . LYS A 1 203 ? 9.385 -6.018 14.306 1.00 92.50 203 LYS A O 1
ATOM 1645 N N . ASP A 1 204 ? 7.241 -6.200 14.982 1.00 92.62 204 ASP A N 1
ATOM 1646 C CA . ASP A 1 204 ? 6.765 -4.938 14.421 1.00 92.62 204 ASP A CA 1
ATOM 1647 C C . ASP A 1 204 ? 5.921 -4.147 15.434 1.00 92.62 204 ASP A C 1
ATOM 1649 O O . ASP A 1 204 ? 5.183 -4.696 16.249 1.00 92.62 204 ASP A O 1
ATOM 1653 N N . THR A 1 205 ? 6.046 -2.825 15.389 1.00 95.12 205 THR A N 1
ATOM 1654 C CA . THR A 1 205 ? 5.261 -1.874 16.194 1.00 95.12 205 THR A CA 1
ATOM 1655 C C . THR A 1 205 ? 4.523 -0.855 15.332 1.00 95.12 205 THR A C 1
ATOM 1657 O O . THR A 1 205 ? 3.720 -0.083 15.858 1.00 95.12 205 THR A O 1
ATOM 1660 N N . ALA A 1 206 ? 4.803 -0.809 14.027 1.00 94.12 206 ALA A N 1
ATOM 1661 C CA . ALA A 1 206 ? 4.257 0.191 13.127 1.00 94.12 206 ALA A CA 1
ATOM 1662 C C . ALA A 1 206 ? 2.725 0.109 13.006 1.00 94.12 206 ALA A C 1
ATOM 1664 O O . ALA A 1 206 ? 2.110 1.167 13.163 1.00 94.12 206 ALA A O 1
ATOM 1665 N N . PRO A 1 207 ? 2.087 -1.075 12.865 1.00 93.19 207 PRO A N 1
ATOM 1666 C CA . PRO A 1 207 ? 0.626 -1.160 12.765 1.00 93.19 207 PRO A CA 1
ATOM 1667 C C . PRO A 1 207 ? -0.088 -0.601 14.003 1.00 93.19 207 PRO A C 1
ATOM 1669 O O . PRO A 1 207 ? -1.039 0.168 13.896 1.00 93.19 207 PRO A O 1
ATOM 1672 N N . LEU A 1 208 ? 0.434 -0.885 15.201 1.00 95.12 208 LEU A N 1
ATOM 1673 C CA . LEU A 1 208 ? -0.129 -0.383 16.461 1.00 95.12 208 LEU A CA 1
ATOM 1674 C C . LEU A 1 208 ? -0.012 1.144 16.578 1.00 95.12 208 LEU A C 1
ATOM 1676 O O . LEU A 1 208 ? -0.961 1.815 16.985 1.00 95.12 208 LEU A O 1
ATOM 1680 N N . LYS A 1 209 ? 1.140 1.709 16.192 1.00 95.00 209 LYS A N 1
ATOM 1681 C CA . LYS A 1 209 ? 1.339 3.168 16.158 1.00 95.00 209 LYS A CA 1
ATOM 1682 C C . LYS A 1 209 ? 0.433 3.831 15.124 1.00 95.00 209 LYS A C 1
ATOM 1684 O O . LYS A 1 209 ? -0.099 4.907 15.391 1.00 95.00 209 LYS A O 1
ATOM 1689 N N . HIS A 1 210 ? 0.263 3.200 13.962 1.00 93.69 210 HIS A N 1
ATOM 1690 C CA . HIS A 1 210 ? -0.622 3.667 12.900 1.00 93.69 210 HIS A CA 1
ATOM 1691 C C . HIS A 1 210 ? -2.068 3.752 13.391 1.00 93.69 210 HIS A C 1
ATOM 1693 O O . HIS A 1 210 ? -2.670 4.824 13.352 1.00 93.69 210 HIS A O 1
ATOM 1699 N N . LEU A 1 211 ? -2.563 2.658 13.969 1.00 95.25 211 LEU A N 1
ATOM 1700 C CA . LEU A 1 211 ? -3.900 2.555 14.535 1.00 95.25 211 LEU A CA 1
ATOM 1701 C C . LEU A 1 211 ? -4.158 3.614 15.620 1.00 95.25 211 LEU A C 1
ATOM 1703 O O . LEU A 1 211 ? -5.163 4.320 15.572 1.00 95.25 211 LEU A O 1
ATOM 1707 N N . GLN A 1 212 ? -3.242 3.777 16.583 1.00 95.12 212 GLN A N 1
ATOM 1708 C CA . GLN A 1 212 ? -3.394 4.789 17.639 1.00 95.12 212 GLN A CA 1
ATOM 1709 C C . GLN A 1 212 ? -3.414 6.216 17.082 1.00 95.12 212 GLN A C 1
ATOM 1711 O O . GLN A 1 212 ? -4.208 7.050 17.531 1.00 95.12 212 GLN A O 1
ATOM 1716 N N . ARG A 1 213 ? -2.555 6.503 16.096 1.00 95.25 213 ARG A N 1
ATOM 1717 C CA . ARG A 1 213 ? -2.516 7.801 15.417 1.00 95.25 213 ARG A CA 1
ATOM 1718 C C . ARG A 1 213 ? -3.838 8.081 14.705 1.00 95.25 213 ARG A C 1
ATOM 1720 O O . ARG A 1 213 ? -4.374 9.174 14.871 1.00 95.25 213 ARG A O 1
ATOM 1727 N N . ASN A 1 214 ? -4.365 7.111 13.963 1.00 94.81 214 ASN A N 1
ATOM 1728 C CA . ASN A 1 214 ? -5.614 7.253 13.221 1.00 94.81 214 ASN A CA 1
ATOM 1729 C C . ASN A 1 214 ? -6.813 7.439 14.159 1.00 94.81 214 ASN A C 1
ATOM 1731 O O . ASN A 1 214 ? -7.596 8.368 13.969 1.00 94.81 214 ASN A O 1
ATOM 1735 N N . ALA A 1 215 ? -6.907 6.642 15.227 1.00 95.19 215 ALA A N 1
ATOM 1736 C CA . ALA A 1 215 ? -7.953 6.795 16.237 1.00 95.19 215 ALA A CA 1
ATOM 1737 C C . ALA A 1 215 ? -7.897 8.172 16.923 1.00 95.19 215 ALA A C 1
ATOM 1739 O O . ALA A 1 215 ? -8.924 8.830 17.090 1.00 95.19 215 ALA A O 1
ATOM 1740 N N . SER A 1 216 ? -6.695 8.654 17.259 1.00 95.25 216 SER A N 1
ATOM 1741 C CA . SER A 1 216 ? -6.505 9.991 17.842 1.00 95.25 216 SER A CA 1
ATOM 1742 C C . SER A 1 216 ? -6.882 11.106 16.862 1.00 95.25 216 SER A C 1
ATOM 1744 O O . SER A 1 216 ? -7.488 12.104 17.257 1.00 95.25 216 SER A O 1
ATOM 1746 N N . ALA A 1 217 ? -6.549 10.940 15.578 1.00 95.94 217 ALA A N 1
ATOM 1747 C CA . ALA A 1 217 ? -6.930 11.874 14.527 1.00 95.94 217 ALA A CA 1
ATOM 1748 C C . ALA A 1 217 ? -8.453 11.927 14.352 1.00 95.94 217 ALA A C 1
ATOM 1750 O O . ALA A 1 217 ? -9.008 13.020 14.256 1.00 95.94 217 ALA A O 1
ATOM 1751 N N . LEU A 1 218 ? -9.134 10.775 14.375 1.00 95.62 218 LEU A N 1
ATOM 1752 C CA . LEU A 1 218 ? -10.592 10.713 14.279 1.00 95.62 218 LEU A CA 1
ATOM 1753 C C . LEU A 1 218 ? -11.258 11.361 15.498 1.00 95.62 218 LEU A C 1
ATOM 1755 O O . LEU A 1 218 ? -12.207 12.124 15.340 1.00 95.62 218 LEU A O 1
ATOM 1759 N N . ALA A 1 219 ? -10.730 11.133 16.703 1.00 95.00 219 ALA A N 1
ATOM 1760 C CA . ALA A 1 219 ? -11.267 11.723 17.930 1.00 95.00 219 ALA A CA 1
ATOM 1761 C C . ALA A 1 219 ? -11.170 13.249 17.892 1.00 95.00 219 ALA A C 1
ATOM 1763 O O . ALA A 1 219 ? -12.127 13.952 18.221 1.00 95.00 219 ALA A O 1
ATOM 1764 N N . LYS A 1 220 ? -10.026 13.764 17.431 1.00 95.00 220 LYS A N 1
ATOM 1765 C CA . LYS A 1 220 ? -9.830 15.195 17.213 1.00 95.00 220 LYS A CA 1
ATOM 1766 C C . LYS A 1 220 ? -10.798 15.736 16.160 1.00 95.00 220 LYS A C 1
ATOM 1768 O O . LYS A 1 220 ? -11.461 16.734 16.423 1.00 95.00 220 LYS A O 1
ATOM 1773 N N . TYR A 1 221 ? -10.903 15.068 15.012 1.00 94.69 221 TYR A N 1
ATOM 1774 C CA . TYR A 1 221 ? -11.782 15.483 13.921 1.00 94.69 221 TYR A CA 1
ATOM 1775 C C . TYR A 1 221 ? -13.246 15.565 14.372 1.00 94.69 221 TYR A C 1
ATOM 1777 O O . TYR A 1 221 ? -13.889 16.596 14.196 1.00 94.69 221 TYR A O 1
ATOM 1785 N N . LEU A 1 222 ? -13.765 14.525 15.028 1.00 93.56 222 LEU A N 1
ATOM 1786 C CA . LEU A 1 222 ? -15.147 14.508 15.512 1.00 93.56 222 LEU A CA 1
ATOM 1787 C C . LEU A 1 222 ? -15.400 15.565 16.585 1.00 93.56 222 LEU A C 1
ATOM 1789 O O . LEU A 1 222 ? -16.441 16.216 16.558 1.00 93.56 222 LEU A O 1
ATOM 1793 N N . ARG A 1 223 ? -14.438 15.796 17.484 1.00 94.62 223 ARG A N 1
ATOM 1794 C CA . ARG A 1 223 ? -14.539 16.871 18.474 1.00 94.62 223 ARG A CA 1
ATOM 1795 C C . ARG A 1 223 ? -14.626 18.248 17.820 1.00 94.62 223 ARG A C 1
ATOM 1797 O O . ARG A 1 223 ? -15.383 19.087 18.293 1.00 94.62 223 ARG A O 1
ATOM 1804 N N . GLU A 1 224 ? -13.873 18.487 16.750 1.00 94.38 224 GLU A N 1
ATOM 1805 C CA . GLU A 1 224 ? -13.926 19.745 15.994 1.00 94.38 224 GLU A CA 1
ATOM 1806 C C . GLU A 1 224 ? -15.263 19.928 15.260 1.00 94.38 224 GLU A C 1
ATOM 1808 O O . GLU A 1 224 ? -15.740 21.054 15.157 1.00 94.38 224 GLU A O 1
ATOM 1813 N N . GLN A 1 225 ? -15.882 18.842 14.782 1.00 92.50 225 GLN A N 1
ATOM 1814 C CA . GLN A 1 225 ? -17.160 18.902 14.061 1.00 92.50 225 GLN A CA 1
ATOM 1815 C C . GLN A 1 225 ? -18.389 18.963 14.982 1.00 92.50 225 GLN A C 1
ATOM 1817 O O . GLN A 1 225 ? -19.362 19.639 14.660 1.00 92.50 225 GLN A O 1
ATOM 1822 N N . ILE A 1 226 ? -18.369 18.242 16.107 1.00 93.06 226 ILE A N 1
ATOM 1823 C CA . ILE A 1 226 ? -19.545 18.018 16.969 1.00 93.06 226 ILE A CA 1
ATOM 1824 C C . ILE A 1 226 ? -19.453 18.831 18.272 1.00 93.06 226 ILE A C 1
ATOM 1826 O O . ILE A 1 226 ? -20.465 19.112 18.903 1.00 93.06 226 ILE A O 1
ATOM 1830 N N . GLY A 1 227 ? -18.249 19.241 18.684 1.00 92.69 227 GLY A N 1
ATOM 1831 C CA . GLY A 1 227 ? -18.012 19.977 19.931 1.00 92.69 227 GLY A CA 1
ATOM 1832 C C . GLY A 1 227 ? -17.897 19.097 21.182 1.00 92.69 227 GLY A C 1
ATOM 1833 O O . GLY A 1 227 ? -17.541 19.600 22.247 1.00 92.69 227 GLY A O 1
ATOM 1834 N N . GLU A 1 228 ? -18.122 17.786 21.063 1.00 89.19 228 GLU A N 1
ATOM 1835 C CA . GLU A 1 228 ? -18.072 16.824 22.169 1.00 89.19 228 GLU A CA 1
ATOM 1836 C C . GLU A 1 228 ? -16.947 15.794 22.005 1.00 89.19 228 GLU A C 1
ATOM 1838 O O . GLU A 1 228 ? -16.492 15.493 20.902 1.00 89.19 228 GLU A O 1
ATOM 1843 N N . SER A 1 229 ? -16.476 15.244 23.128 1.00 89.38 229 SER A N 1
ATOM 1844 C CA . SER A 1 229 ? -15.467 14.182 23.130 1.00 89.38 229 SER A CA 1
ATOM 1845 C C . SER A 1 229 ? -16.147 12.818 23.113 1.00 89.38 229 SER A C 1
ATOM 1847 O O . SER A 1 229 ? -16.705 12.395 24.123 1.00 89.38 229 SER A O 1
ATOM 1849 N N . ILE A 1 230 ? -16.047 12.112 21.989 1.00 89.19 230 ILE A N 1
ATOM 1850 C CA . ILE A 1 230 ? -16.610 10.769 21.817 1.00 89.19 230 ILE A CA 1
ATOM 1851 C C . ILE A 1 230 ? -15.495 9.730 22.023 1.00 89.19 230 ILE A C 1
ATOM 1853 O O . ILE A 1 230 ? -14.412 9.896 21.453 1.00 89.19 230 ILE A O 1
ATOM 1857 N N . PRO A 1 231 ? -15.709 8.669 22.826 1.00 89.62 231 PRO A N 1
ATOM 1858 C CA . PRO A 1 231 ? -14.725 7.604 22.972 1.00 89.62 231 PRO A CA 1
ATOM 1859 C C . PRO A 1 231 ? -14.525 6.862 21.645 1.00 89.62 231 PRO A C 1
ATOM 1861 O O . PRO A 1 231 ? -15.489 6.438 21.003 1.00 89.62 231 PRO A O 1
ATOM 1864 N N . ILE A 1 232 ? -13.257 6.698 21.259 1.00 95.50 232 ILE A N 1
ATOM 1865 C CA . ILE A 1 232 ? -12.848 5.928 20.082 1.00 95.50 232 ILE A CA 1
ATOM 1866 C C . ILE A 1 232 ? -12.018 4.733 20.527 1.00 95.50 232 ILE A C 1
ATOM 1868 O O . ILE A 1 232 ? -10.993 4.894 21.191 1.00 95.50 232 ILE A O 1
ATOM 1872 N N . TYR A 1 233 ? -12.451 3.544 20.127 1.00 96.75 233 TYR A N 1
ATOM 1873 C CA . TYR 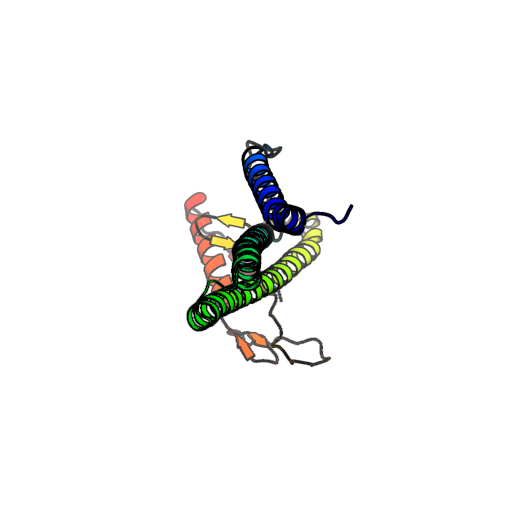A 1 233 ? -11.819 2.277 20.462 1.00 96.75 233 TYR A CA 1
ATOM 1874 C C . TYR A 1 233 ? -10.995 1.770 19.271 1.00 96.75 233 TYR A C 1
ATOM 1876 O O . TYR A 1 233 ? -11.574 1.336 18.274 1.00 96.75 233 TYR A O 1
ATOM 1884 N N . PRO A 1 234 ? -9.654 1.842 19.331 1.00 96.62 234 PRO A N 1
ATOM 1885 C CA . PRO A 1 234 ? -8.795 1.295 18.289 1.00 96.62 234 PRO A CA 1
ATOM 1886 C C . PRO A 1 234 ? -8.776 -0.239 18.334 1.00 96.62 234 PRO A C 1
ATOM 1888 O O . PRO A 1 234 ? -8.525 -0.826 19.385 1.00 96.62 234 PRO A O 1
ATOM 1891 N N . ILE A 1 235 ? -8.978 -0.883 17.186 1.00 96.31 235 ILE A N 1
ATOM 1892 C CA . ILE A 1 235 ? -8.918 -2.335 17.002 1.00 96.31 235 ILE A CA 1
ATOM 1893 C C . ILE A 1 235 ? -8.025 -2.634 15.795 1.00 96.31 235 ILE A C 1
ATOM 1895 O O . ILE A 1 235 ? -8.229 -2.094 14.711 1.00 96.31 235 ILE A O 1
ATOM 1899 N N . LEU A 1 236 ? -7.036 -3.507 15.981 1.00 95.31 236 LEU A N 1
ATOM 1900 C CA . LEU A 1 236 ? -6.219 -4.029 14.888 1.00 95.31 236 LEU A CA 1
ATOM 1901 C C . LEU A 1 236 ? -6.741 -5.406 14.477 1.00 95.31 236 LEU A C 1
ATOM 1903 O O . LEU A 1 236 ? -6.990 -6.242 15.348 1.00 95.31 236 LEU A O 1
ATOM 1907 N N . LEU A 1 237 ? -6.866 -5.646 13.175 1.00 94.38 237 LEU A N 1
ATOM 1908 C CA . LEU A 1 237 ? -7.244 -6.937 12.600 1.00 94.38 237 LEU A CA 1
ATOM 1909 C C . LEU A 1 237 ? -6.069 -7.519 11.803 1.00 94.38 237 LEU A C 1
ATOM 1911 O O . LEU A 1 237 ? -5.431 -6.783 11.054 1.00 94.38 237 LEU A O 1
ATOM 1915 N N . LEU A 1 238 ? -5.790 -8.816 11.986 1.00 88.62 238 LEU A N 1
ATOM 1916 C CA . LEU A 1 238 ? -4.665 -9.565 11.396 1.00 88.62 238 LEU A CA 1
ATOM 1917 C C . LEU A 1 238 ? -5.149 -10.760 10.568 1.00 88.62 238 LEU A C 1
ATOM 1919 O O . LEU A 1 238 ? -6.196 -11.337 10.947 1.00 88.62 238 LEU A O 1
#

Radius of gyration: 26.58 Å; Cα contacts (8 Å, |Δi|>4): 227; chains: 1; bounding box: 60×45×81 Å

Secondary structure (DSSP, 8-state):
-PPPHHHHHHHHHHHHHHHHHHHHHHHHHHHHS----TTTTS---PPTTHHHHHHHHHHHHHHHHHHHHHHHHHHHHHHHHHHHHHH--S-HHHHHHHHHHHHHHHHHHHHHHHHHHHHHHHHHHHHHHHHHHHHHHGGGGGGT-EEEEEEEETTEEEEEEEEETTEEEEEEE--PPPPTT----S----EE-SS-EEETTEEE-HHHHHHHHHHHHHHHHHHHHHSS---EEEEEE-

Nearest PDB structures (foldseek):
  3sog-assembly1_A-2  TM=2.674E-01  e=2.227E+00  Homo sapiens
  6b87-assembly3_C  TM=4.286E-01  e=8.986E+00  synthetic construct

Mean predicted aligned error: 9.09 Å

pLDDT: mean 83.24, std 13.52, range [44.72, 97.25]